Protein AF-A0A5E4NKP7-F1 (afdb_monomer_lite)

InterPro domains:
  IPR039333 Partner of Y14 and mago [PTHR22959] (108-272)

Sequence (274 aa):
MVAVSKQQQPKQVLTEKQPKPQKIKMPEVQKQKEQTKPVEKNSGDEPGVDPVKRCRNLKKKLKNIEELEIKVAEGHSIDNDQRKKISSKNAVIKDITNLEAIIKVLYPEPPKPSKKDGKKDAKKDGKKEANKKETKKENKPIKVNEKKPSTVLTNGTPVKKAEKKPVASPVQENGTTANKKTDKGTKTEVKIKAQPKTQTQTKTQAQTKPKAPPVVEISIEAAKRIRNLKKKLKTIDELELKVAEGGKIDKDQRVKISKKSKVLAEIIALESGK

pLDDT: mean 70.05, std 23.59, range [35.19, 98.5]

Structure (mmCIF, N/CA/C/O backbone):
data_AF-A0A5E4NKP7-F1
#
_entry.id   AF-A0A5E4NKP7-F1
#
loop_
_atom_site.group_PDB
_atom_site.id
_atom_site.type_symbol
_atom_site.label_atom_id
_atom_site.label_alt_id
_atom_site.label_comp_id
_atom_site.label_asym_id
_atom_site.label_entity_id
_atom_site.label_seq_id
_atom_site.pdbx_PDB_ins_code
_atom_site.Cartn_x
_atom_site.Cartn_y
_atom_site.Cartn_z
_atom_site.occupancy
_atom_site.B_iso_or_equiv
_atom_site.auth_seq_id
_atom_site.auth_comp_id
_atom_site.auth_asym_id
_atom_site.auth_atom_id
_atom_site.pdbx_PDB_model_num
ATOM 1 N N . MET A 1 1 ? -1.913 -45.396 -66.549 1.00 45.88 1 MET A N 1
ATOM 2 C CA . MET A 1 1 ? -0.539 -45.593 -66.038 1.00 45.88 1 MET A CA 1
ATOM 3 C C . MET A 1 1 ? -0.075 -44.266 -65.457 1.00 45.88 1 MET A C 1
ATOM 5 O O . MET A 1 1 ? 0.163 -43.345 -66.222 1.00 45.88 1 MET A O 1
ATOM 9 N N . VAL A 1 2 ? -0.082 -44.119 -64.129 1.00 48.62 2 VAL A N 1
ATOM 10 C CA . VAL A 1 2 ? 0.208 -42.848 -63.439 1.00 48.62 2 VAL A CA 1
ATOM 11 C C . VAL A 1 2 ? 1.317 -43.095 -62.419 1.00 48.62 2 VAL A C 1
ATOM 13 O O . VAL A 1 2 ? 1.270 -44.068 -61.670 1.00 48.62 2 VAL A O 1
AT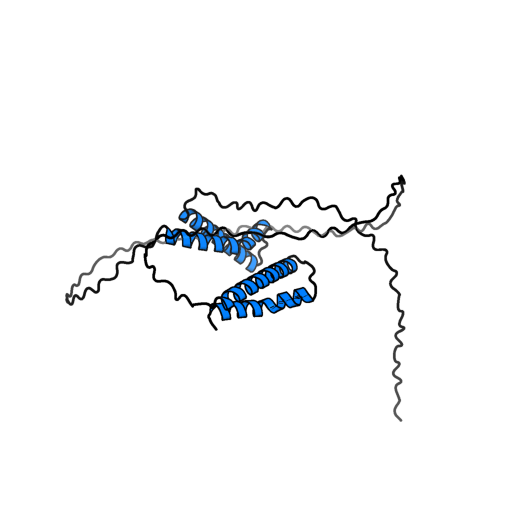OM 16 N N . ALA A 1 3 ? 2.345 -42.251 -62.482 1.00 55.34 3 ALA A N 1
ATOM 17 C CA . ALA A 1 3 ? 3.627 -42.397 -61.811 1.00 55.34 3 ALA A CA 1
ATOM 18 C C . ALA A 1 3 ? 3.527 -42.265 -60.281 1.00 55.34 3 ALA A C 1
ATOM 20 O O . ALA A 1 3 ? 2.955 -41.312 -59.754 1.00 55.34 3 ALA A O 1
ATOM 21 N N . VAL A 1 4 ? 4.141 -43.219 -59.576 1.00 53.19 4 VAL A N 1
ATOM 22 C CA . VAL A 1 4 ? 4.287 -43.243 -58.116 1.00 53.19 4 VAL A CA 1
ATOM 23 C C . VAL A 1 4 ? 5.507 -42.404 -57.735 1.00 53.19 4 VAL A C 1
ATOM 25 O O . VAL A 1 4 ? 6.644 -42.788 -58.009 1.00 53.19 4 VAL A O 1
ATOM 28 N N . SER A 1 5 ? 5.275 -41.250 -57.109 1.00 61.41 5 SER A N 1
ATOM 29 C CA . SER A 1 5 ? 6.338 -40.359 -56.640 1.00 61.41 5 SER A CA 1
ATOM 30 C C . SER A 1 5 ? 6.831 -40.799 -55.255 1.00 61.41 5 SER A C 1
ATOM 32 O O . SER A 1 5 ? 6.089 -40.784 -54.274 1.00 61.41 5 SER A O 1
ATOM 34 N N . LYS A 1 6 ? 8.093 -41.240 -55.190 1.00 62.03 6 LYS A N 1
ATOM 35 C CA . LYS A 1 6 ? 8.816 -41.632 -53.969 1.00 62.03 6 LYS A CA 1
ATOM 36 C C . LYS A 1 6 ? 9.129 -40.393 -53.126 1.00 62.03 6 LYS A C 1
ATOM 38 O O . LYS A 1 6 ? 10.020 -39.620 -53.465 1.00 62.03 6 LYS A O 1
ATOM 43 N N . GLN A 1 7 ? 8.450 -40.247 -51.993 1.00 67.19 7 GLN A N 1
ATOM 44 C CA . GLN A 1 7 ? 8.773 -39.238 -50.989 1.00 67.19 7 GLN A CA 1
ATOM 45 C C . GLN A 1 7 ? 9.888 -39.767 -50.069 1.00 67.19 7 GLN A C 1
ATOM 47 O O . GLN A 1 7 ? 9.687 -40.685 -49.276 1.00 67.19 7 GLN A O 1
ATOM 52 N N . GLN A 1 8 ? 11.093 -39.213 -50.217 1.00 61.09 8 GLN A N 1
ATOM 53 C CA . GLN A 1 8 ? 12.229 -39.451 -49.325 1.00 61.09 8 GLN A CA 1
ATOM 54 C C . GLN A 1 8 ? 11.989 -38.766 -47.974 1.00 61.09 8 GLN A C 1
ATOM 56 O O . GLN A 1 8 ? 11.743 -37.562 -47.919 1.00 61.09 8 GLN A O 1
ATOM 61 N N . GLN A 1 9 ? 12.104 -39.519 -46.879 1.00 63.31 9 GLN A N 1
ATOM 62 C CA . GLN A 1 9 ? 12.218 -38.948 -45.538 1.00 63.31 9 GLN A CA 1
ATOM 63 C C . GLN A 1 9 ? 13.685 -38.608 -45.230 1.00 63.31 9 GLN A C 1
ATOM 65 O O . GLN A 1 9 ? 14.556 -39.462 -45.433 1.00 63.31 9 GLN A O 1
ATOM 70 N N . PRO A 1 10 ? 13.994 -37.409 -44.705 1.00 58.44 10 PRO A N 1
ATOM 71 C CA . PRO A 1 10 ? 15.329 -37.109 -44.213 1.00 58.44 10 PRO A CA 1
ATOM 72 C C . PRO A 1 10 ? 15.562 -37.778 -42.850 1.00 58.44 10 PRO A C 1
ATOM 74 O O . PRO A 1 10 ? 14.913 -37.461 -41.853 1.00 58.44 10 PRO A O 1
ATOM 77 N N . LYS A 1 11 ? 16.541 -38.687 -42.814 1.00 56.06 11 LYS A N 1
ATOM 78 C CA . LYS A 1 11 ? 17.170 -39.206 -41.593 1.00 56.06 11 LYS A CA 1
ATOM 79 C C . LYS A 1 11 ? 17.813 -38.042 -40.830 1.00 56.06 11 LYS A C 1
ATOM 81 O O . LYS A 1 11 ? 18.866 -37.557 -41.237 1.00 56.06 11 LYS A O 1
ATOM 86 N N . GLN A 1 12 ? 17.213 -37.603 -39.724 1.00 61.66 12 GLN A N 1
ATOM 87 C CA . GLN A 1 12 ? 17.924 -36.768 -38.757 1.00 61.66 12 GLN A CA 1
ATOM 88 C C . GLN A 1 12 ? 18.798 -37.660 -37.877 1.00 61.66 12 GLN A C 1
ATOM 90 O O . GLN A 1 12 ? 18.317 -38.470 -37.088 1.00 61.66 12 GLN A O 1
ATOM 95 N N . VAL A 1 13 ? 20.106 -37.526 -38.074 1.00 55.81 13 VAL A N 1
ATOM 96 C CA . VAL A 1 13 ? 21.146 -38.159 -37.271 1.00 55.81 13 VAL A CA 1
ATOM 97 C C . VAL A 1 13 ? 21.198 -37.449 -35.921 1.00 55.81 13 VAL A C 1
ATOM 99 O O . VAL A 1 13 ? 21.581 -36.284 -35.818 1.00 55.81 13 VAL A O 1
ATOM 102 N N . LEU A 1 14 ? 20.793 -38.178 -34.888 1.00 51.88 14 LEU A N 1
ATOM 103 C CA . LEU A 1 14 ? 20.911 -37.819 -33.485 1.00 51.88 14 LEU A CA 1
ATOM 104 C C . LEU A 1 14 ? 22.394 -37.882 -33.076 1.00 51.88 14 LEU A C 1
ATOM 106 O O . LEU A 1 14 ? 22.882 -38.915 -32.631 1.00 51.88 14 LEU A O 1
ATOM 110 N N . THR A 1 15 ? 23.140 -36.788 -33.242 1.00 55.59 15 THR A N 1
ATOM 111 C CA . THR A 1 15 ? 24.423 -36.618 -32.544 1.00 55.59 15 THR A CA 1
ATOM 112 C C . THR A 1 15 ? 24.165 -35.974 -31.189 1.00 55.59 15 THR A C 1
ATOM 114 O O . THR A 1 15 ? 24.179 -34.749 -31.046 1.00 55.59 15 THR A O 1
ATOM 117 N N . GLU A 1 16 ? 23.923 -36.823 -30.195 1.00 54.44 16 GLU A N 1
ATOM 118 C CA . GLU A 1 16 ? 23.942 -36.482 -28.777 1.00 54.44 16 GLU A CA 1
ATOM 119 C C . GLU A 1 16 ? 25.373 -36.088 -28.378 1.00 54.44 16 GLU A C 1
ATOM 121 O O . GLU A 1 16 ? 26.222 -36.908 -28.029 1.00 54.44 16 GLU A O 1
ATOM 126 N N . LYS A 1 17 ? 25.678 -34.793 -28.492 1.00 59.91 17 LYS A N 1
ATOM 127 C CA . LYS A 1 17 ? 26.880 -34.206 -27.900 1.00 59.91 17 LYS A CA 1
ATOM 128 C C . LYS A 1 17 ? 26.685 -34.172 -26.386 1.00 59.91 17 LYS A C 1
ATOM 130 O O . LYS A 1 17 ? 25.985 -33.301 -25.873 1.00 59.91 17 LYS A O 1
ATOM 135 N N . GLN A 1 18 ? 27.344 -35.088 -25.681 1.00 53.88 18 GLN A N 1
ATOM 136 C CA . GLN A 1 18 ? 27.511 -35.008 -24.232 1.00 53.88 18 GLN A CA 1
ATOM 137 C C . GLN A 1 18 ? 28.046 -33.619 -23.830 1.00 53.88 18 GLN A C 1
ATOM 139 O O . GLN A 1 18 ? 29.099 -33.196 -24.330 1.00 53.88 18 GLN A O 1
ATOM 144 N N . PRO A 1 19 ? 27.381 -32.893 -22.915 1.00 58.03 19 PRO A N 1
ATOM 145 C CA . PRO A 1 19 ? 27.962 -31.701 -22.329 1.00 58.03 19 PRO A CA 1
ATOM 146 C C . PRO A 1 19 ? 29.106 -32.121 -21.403 1.00 58.03 19 PRO A C 1
ATOM 148 O O . PRO A 1 19 ? 28.900 -32.747 -20.365 1.00 58.03 19 PRO A O 1
ATOM 151 N N . LYS A 1 20 ? 30.335 -31.754 -21.787 1.00 59.91 20 LYS A N 1
ATOM 152 C CA . LYS A 1 20 ? 31.501 -31.780 -20.897 1.00 59.91 20 LYS A CA 1
ATOM 153 C C . LYS A 1 20 ? 31.121 -31.108 -19.569 1.00 59.91 20 LYS A C 1
ATOM 155 O O . LYS A 1 20 ? 30.631 -29.975 -19.616 1.00 59.91 20 LYS A O 1
ATOM 160 N N . PRO A 1 21 ? 31.377 -31.731 -18.406 1.00 53.53 21 PRO A N 1
ATOM 161 C CA . PRO A 1 21 ? 31.197 -31.068 -17.125 1.00 53.53 21 PRO A CA 1
ATOM 162 C C . PRO A 1 21 ? 32.180 -29.899 -17.056 1.00 53.53 21 PRO A C 1
ATOM 164 O O . PRO A 1 21 ? 33.381 -30.071 -16.842 1.00 53.53 21 PRO A O 1
ATOM 167 N N . GLN A 1 22 ? 31.680 -28.687 -17.293 1.00 50.47 22 GLN A N 1
ATOM 168 C CA . GLN A 1 22 ? 32.427 -27.486 -16.974 1.00 50.47 22 GLN A CA 1
ATOM 169 C C . GLN A 1 22 ? 32.595 -27.470 -15.460 1.00 50.47 22 GLN A C 1
ATOM 171 O O . GLN A 1 22 ? 31.628 -27.459 -14.703 1.00 50.47 22 GLN A O 1
ATOM 176 N N . LYS A 1 23 ? 33.854 -27.523 -15.038 1.00 57.47 23 LYS A N 1
ATOM 177 C CA . LYS A 1 23 ? 34.302 -27.355 -13.663 1.00 57.47 23 LYS A CA 1
ATOM 178 C C . LYS A 1 23 ? 33.867 -25.955 -13.226 1.00 57.47 23 LYS A C 1
ATOM 180 O O . LYS A 1 23 ? 34.555 -24.975 -13.502 1.00 57.47 23 LYS A O 1
ATOM 185 N N . ILE A 1 24 ? 32.681 -25.855 -12.627 1.00 49.16 24 ILE A N 1
ATOM 186 C CA . ILE A 1 24 ? 32.174 -24.621 -12.033 1.00 49.16 24 ILE A CA 1
ATOM 187 C C . ILE A 1 24 ? 33.129 -24.294 -10.890 1.00 49.16 24 ILE A C 1
ATOM 189 O O . ILE A 1 24 ? 33.097 -24.901 -9.822 1.00 49.16 24 ILE A O 1
ATOM 193 N N . LYS A 1 25 ? 34.042 -23.365 -11.167 1.00 58.47 25 LYS A N 1
ATOM 194 C CA . LYS A 1 25 ? 34.864 -22.687 -10.177 1.00 58.47 25 LYS A CA 1
ATOM 195 C C . LYS A 1 25 ? 33.884 -21.979 -9.245 1.00 58.47 25 LYS A C 1
ATOM 197 O O . LYS A 1 25 ? 33.272 -20.991 -9.643 1.00 58.47 25 LYS A O 1
ATOM 202 N N . MET A 1 26 ? 33.664 -22.555 -8.062 1.00 46.91 26 MET A N 1
ATOM 203 C CA . MET A 1 26 ? 32.886 -21.928 -6.996 1.00 46.91 26 MET A CA 1
ATOM 204 C C . MET A 1 26 ? 33.431 -20.510 -6.790 1.00 46.91 26 MET A C 1
ATOM 206 O O . MET A 1 26 ? 34.620 -20.381 -6.488 1.00 46.91 26 MET A O 1
ATOM 210 N N . PRO A 1 27 ? 32.622 -19.450 -6.970 1.00 55.78 27 PRO A N 1
ATOM 211 C CA . PRO A 1 27 ? 33.012 -18.144 -6.486 1.00 55.78 27 PRO A CA 1
ATOM 212 C C . PRO A 1 27 ? 33.113 -18.244 -4.968 1.00 55.78 27 PRO A C 1
ATOM 214 O O . PRO A 1 27 ? 32.172 -18.634 -4.275 1.00 55.78 27 PRO A O 1
ATOM 217 N N . GLU A 1 28 ? 34.315 -17.954 -4.496 1.00 64.44 28 GLU A N 1
ATOM 218 C CA . GLU A 1 28 ? 34.665 -17.775 -3.104 1.00 64.44 28 GLU A CA 1
ATOM 219 C C . GLU A 1 28 ? 33.606 -16.910 -2.421 1.00 64.44 28 GLU A C 1
ATOM 221 O O . GLU A 1 28 ? 33.334 -15.778 -2.828 1.00 64.44 28 GLU A O 1
ATOM 226 N N . VAL A 1 29 ? 32.957 -17.501 -1.417 1.00 44.25 29 VAL A N 1
ATOM 227 C CA . VAL A 1 29 ? 31.972 -16.842 -0.569 1.00 44.25 29 VAL A CA 1
ATOM 228 C C . VAL A 1 29 ? 32.702 -15.716 0.150 1.00 44.25 29 VAL A C 1
ATOM 230 O O . VAL A 1 29 ? 33.378 -15.934 1.155 1.00 44.25 29 VAL A O 1
ATOM 233 N N . GLN A 1 30 ? 32.578 -14.504 -0.393 1.00 48.72 30 GLN A N 1
ATOM 234 C CA . GLN A 1 30 ? 32.951 -13.290 0.307 1.00 48.72 30 GLN A CA 1
ATOM 235 C C . GLN A 1 30 ? 32.149 -13.240 1.602 1.00 48.72 30 GLN A C 1
ATOM 237 O O . GLN A 1 30 ? 30.932 -13.057 1.629 1.00 48.72 30 GLN A O 1
ATOM 242 N N . LYS A 1 31 ? 32.904 -13.470 2.671 1.00 49.97 31 LYS A N 1
ATOM 243 C CA . LYS A 1 31 ? 32.612 -13.203 4.067 1.00 49.97 31 LYS A CA 1
ATOM 244 C C . LYS A 1 31 ? 31.675 -12.000 4.184 1.00 49.97 31 LYS A C 1
ATOM 246 O O . LYS A 1 31 ? 32.015 -10.890 3.778 1.00 49.97 31 LYS A O 1
ATOM 251 N N . GLN A 1 32 ? 30.490 -12.268 4.725 1.00 44.28 32 GLN A N 1
ATOM 252 C CA . GLN A 1 32 ? 29.490 -11.281 5.097 1.00 44.28 32 GLN A CA 1
ATOM 253 C C . GLN A 1 32 ? 30.152 -10.205 5.960 1.00 44.28 32 GLN A C 1
ATOM 255 O O . GLN A 1 32 ? 30.448 -10.424 7.133 1.00 44.28 32 GLN A O 1
ATOM 260 N N . LYS A 1 33 ? 30.398 -9.041 5.357 1.00 47.06 33 LYS A N 1
ATOM 261 C CA . LYS A 1 33 ? 30.577 -7.801 6.098 1.00 47.06 33 LYS A CA 1
ATOM 262 C C . LYS A 1 33 ? 29.209 -7.477 6.684 1.00 47.06 33 LYS A C 1
ATOM 264 O O . LYS A 1 33 ? 28.232 -7.393 5.940 1.00 47.06 33 LYS A O 1
ATOM 269 N N . GLU A 1 34 ? 29.160 -7.408 8.009 1.00 45.25 34 GLU A N 1
ATOM 270 C CA . GLU A 1 34 ? 27.998 -7.043 8.808 1.00 45.25 34 GLU A CA 1
ATOM 271 C C . GLU A 1 34 ? 27.145 -5.991 8.101 1.00 45.25 34 GLU A C 1
ATOM 273 O O . GLU A 1 34 ? 27.594 -4.879 7.817 1.00 45.25 34 GLU A O 1
ATOM 278 N N . GLN A 1 35 ? 25.896 -6.371 7.833 1.00 42.97 35 GLN A N 1
ATOM 279 C CA . GLN A 1 35 ? 24.813 -5.430 7.619 1.00 42.97 35 GLN A CA 1
ATOM 280 C C . GLN A 1 35 ? 24.692 -4.583 8.884 1.00 42.97 35 GLN A C 1
ATOM 282 O O . GLN A 1 35 ? 23.966 -4.911 9.824 1.00 42.97 35 GLN A O 1
ATOM 287 N N . THR A 1 36 ? 25.382 -3.451 8.889 1.00 42.19 36 THR A N 1
ATOM 288 C CA . THR A 1 36 ? 24.854 -2.275 9.552 1.00 42.19 36 THR A CA 1
ATOM 289 C C . THR A 1 36 ? 23.484 -2.029 8.932 1.00 42.19 36 THR A C 1
ATOM 291 O O . THR A 1 36 ? 23.343 -1.774 7.735 1.00 42.19 36 THR A O 1
ATOM 294 N N . LYS A 1 37 ? 22.446 -2.213 9.751 1.00 47.38 37 LYS A N 1
ATOM 295 C CA . LYS A 1 37 ? 21.083 -1.779 9.453 1.00 47.38 37 LYS A CA 1
ATOM 296 C C . LYS A 1 37 ? 21.171 -0.399 8.788 1.00 47.38 37 LYS A C 1
ATOM 298 O O . LYS A 1 37 ? 21.794 0.484 9.389 1.00 47.38 37 LYS A O 1
ATOM 303 N N . PRO A 1 38 ? 20.557 -0.155 7.617 1.00 46.91 38 PRO A N 1
ATOM 304 C CA . PRO A 1 38 ? 20.195 1.206 7.300 1.00 46.91 38 PRO A CA 1
ATOM 305 C C . PRO A 1 38 ? 19.192 1.570 8.387 1.00 46.91 38 PRO A C 1
ATOM 307 O O . PRO A 1 38 ? 18.057 1.102 8.399 1.00 46.91 38 PRO A O 1
ATOM 310 N N . VAL A 1 39 ? 19.663 2.316 9.383 1.00 43.53 39 VAL A N 1
ATOM 311 C CA . VAL A 1 39 ? 18.799 3.153 10.195 1.00 43.53 39 VAL A CA 1
ATOM 312 C C . VAL A 1 39 ? 17.963 3.891 9.165 1.00 43.53 39 VAL A C 1
ATOM 314 O O . VAL A 1 39 ? 18.502 4.712 8.419 1.00 43.53 39 VAL A O 1
ATOM 317 N N . GLU A 1 40 ? 16.687 3.512 9.050 1.00 46.69 40 GLU A N 1
ATOM 318 C CA . GLU A 1 40 ? 15.657 4.355 8.471 1.00 46.69 40 GLU A CA 1
ATOM 319 C C . GLU A 1 40 ? 15.793 5.679 9.211 1.00 46.69 40 GLU A C 1
ATOM 321 O O . GLU A 1 40 ? 15.255 5.888 10.297 1.00 46.69 40 GLU A O 1
ATOM 326 N N . LYS A 1 41 ? 16.605 6.574 8.644 1.00 45.88 41 LYS A N 1
ATOM 327 C CA . LYS A 1 41 ? 16.486 7.998 8.857 1.00 45.88 41 LYS A CA 1
ATOM 328 C C . LYS A 1 41 ? 15.109 8.319 8.300 1.00 45.88 41 LYS A C 1
ATOM 330 O O . LYS A 1 41 ? 14.973 8.709 7.144 1.00 45.88 41 LYS A O 1
ATOM 335 N N . ASN A 1 42 ? 14.095 8.105 9.133 1.00 47.97 42 ASN A N 1
ATOM 336 C CA . ASN A 1 42 ? 12.834 8.812 9.092 1.00 47.97 42 ASN A CA 1
ATOM 337 C C . ASN A 1 42 ? 13.202 10.293 9.172 1.00 47.97 42 ASN A C 1
ATOM 339 O O . ASN A 1 42 ? 13.257 10.888 10.242 1.00 47.97 42 ASN A O 1
ATOM 343 N N . SER A 1 43 ? 13.540 10.886 8.030 1.00 46.19 43 SER A N 1
ATOM 344 C CA . SER A 1 43 ? 13.905 12.292 7.867 1.00 46.19 43 SER A CA 1
ATOM 345 C C . SER A 1 43 ? 12.671 13.191 7.977 1.00 46.19 43 SER A C 1
ATOM 347 O O . SER A 1 43 ? 12.489 14.112 7.184 1.00 46.19 43 SER A O 1
ATOM 349 N N . GLY A 1 44 ? 11.751 12.852 8.874 1.00 48.59 44 GLY A N 1
ATOM 350 C CA . GLY A 1 44 ? 10.403 13.396 8.885 1.00 48.59 44 GLY A CA 1
ATOM 351 C C . GLY A 1 44 ? 9.861 13.690 10.268 1.00 48.59 44 GLY A C 1
ATOM 352 O O . GLY A 1 44 ? 8.938 14.492 10.361 1.00 48.59 44 GLY A O 1
ATOM 353 N N . ASP A 1 45 ? 10.428 13.123 11.328 1.00 52.59 45 ASP A N 1
ATOM 354 C CA . ASP A 1 45 ? 10.094 13.545 12.682 1.00 52.59 45 ASP A CA 1
ATOM 355 C C . ASP A 1 45 ? 11.018 14.694 13.060 1.00 52.59 45 ASP A C 1
ATOM 357 O O . ASP A 1 45 ? 11.977 14.538 13.800 1.00 52.59 45 ASP A O 1
ATOM 361 N N . GLU A 1 46 ? 10.739 15.858 12.477 1.00 55.53 46 GLU A N 1
ATOM 362 C CA . GLU A 1 46 ? 11.024 17.136 13.121 1.00 55.53 46 GLU A CA 1
ATOM 363 C C . GLU A 1 46 ? 9.882 17.354 14.127 1.00 55.53 46 GLU A C 1
ATOM 365 O O . GLU A 1 46 ? 8.803 17.809 13.724 1.00 55.53 46 GLU A O 1
ATOM 370 N N . PRO A 1 47 ? 10.042 16.988 15.415 1.00 57.81 47 PRO A N 1
ATOM 371 C CA . PRO A 1 47 ? 8.965 17.028 16.408 1.00 57.81 47 PRO A CA 1
ATOM 372 C C . PRO A 1 47 ? 8.490 18.449 16.769 1.00 57.81 47 PRO A C 1
ATOM 374 O O . PRO A 1 47 ? 7.689 18.605 17.683 1.00 57.81 47 PRO A O 1
ATOM 377 N N . GLY A 1 48 ? 8.945 19.491 16.065 1.00 71.88 48 GLY A N 1
ATOM 378 C CA . GLY A 1 48 ? 8.584 20.889 16.323 1.00 71.88 48 GLY A CA 1
ATOM 379 C C . GLY A 1 48 ? 7.651 21.543 15.297 1.00 71.88 48 GLY A C 1
ATOM 380 O O . GLY A 1 48 ? 7.256 22.691 15.494 1.00 71.88 48 GLY A O 1
ATOM 381 N N . VAL A 1 49 ? 7.301 20.877 14.189 1.00 80.81 49 VAL A N 1
ATOM 382 C CA . VAL A 1 49 ? 6.476 21.499 13.135 1.00 80.81 49 VAL A CA 1
ATOM 383 C C . VAL A 1 49 ? 4.99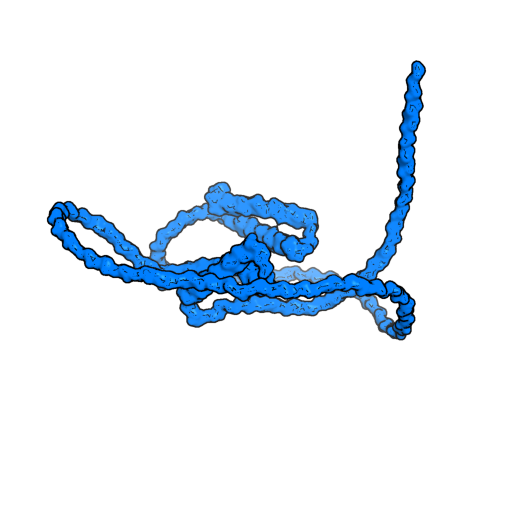2 21.211 13.359 1.00 80.81 49 VAL A C 1
ATOM 385 O O . VAL A 1 49 ? 4.577 20.055 13.378 1.00 80.81 49 VAL A O 1
ATOM 388 N N . ASP A 1 50 ? 4.191 22.279 13.446 1.00 92.62 50 ASP A N 1
ATOM 389 C CA . ASP A 1 50 ? 2.722 22.243 13.503 1.00 92.62 50 ASP A CA 1
ATOM 390 C C . ASP A 1 50 ? 2.136 21.220 12.498 1.00 92.62 50 ASP A C 1
ATOM 392 O O . ASP A 1 50 ? 2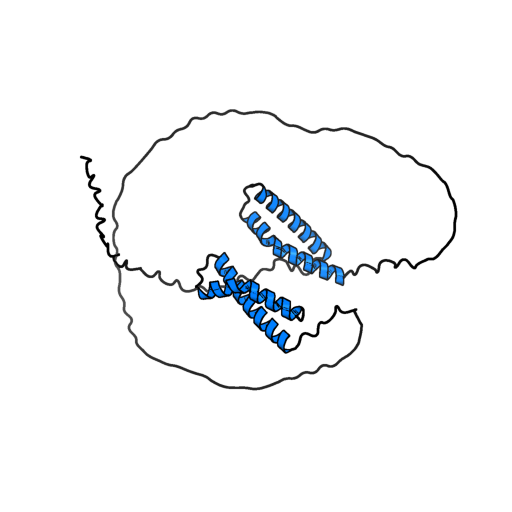.433 21.306 11.291 1.00 92.62 50 ASP A O 1
ATOM 396 N N . PRO A 1 51 ? 1.299 20.264 12.957 1.00 93.50 51 PRO A N 1
ATOM 397 C CA . PRO A 1 51 ? 0.748 19.205 12.115 1.00 93.50 51 PRO A CA 1
ATOM 398 C C . PRO A 1 51 ? -0.002 19.745 10.891 1.00 93.50 51 PRO A C 1
ATOM 400 O O . PRO A 1 51 ? 0.079 19.145 9.816 1.00 93.50 51 PRO A O 1
ATOM 403 N N . VAL A 1 52 ? -0.656 20.910 10.993 1.00 95.31 52 VAL A N 1
ATOM 404 C CA . VAL A 1 52 ? -1.367 21.549 9.874 1.00 95.31 52 VAL A CA 1
ATOM 405 C C . VAL A 1 52 ? -0.387 22.004 8.793 1.00 95.31 52 VAL A C 1
ATOM 407 O O . VAL A 1 52 ? -0.597 21.752 7.600 1.00 95.31 52 VAL A O 1
ATOM 410 N N . LYS A 1 53 ? 0.729 22.626 9.190 1.00 95.81 53 LYS A N 1
ATOM 411 C CA . LYS A 1 53 ? 1.791 23.042 8.261 1.00 95.81 53 LYS A CA 1
ATOM 412 C C . LYS A 1 53 ? 2.464 21.833 7.614 1.00 95.81 53 LYS A C 1
ATOM 414 O O . LYS A 1 53 ? 2.659 21.836 6.395 1.00 95.81 53 LYS A O 1
ATOM 419 N N . ARG A 1 54 ? 2.764 20.782 8.389 1.00 94.75 54 ARG A N 1
ATOM 420 C CA . ARG A 1 54 ? 3.337 19.528 7.868 1.00 94.75 54 ARG A CA 1
ATOM 421 C C . ARG A 1 54 ? 2.395 18.881 6.846 1.00 94.75 54 ARG A C 1
ATOM 423 O O . ARG A 1 54 ? 2.839 18.568 5.742 1.00 94.75 54 ARG A O 1
ATOM 430 N N . CYS A 1 55 ? 1.097 18.790 7.148 1.00 95.62 55 CYS A N 1
ATOM 431 C CA . CYS A 1 55 ? 0.076 18.277 6.230 1.00 95.62 55 CYS A CA 1
ATOM 432 C C . CYS A 1 55 ? 0.019 19.096 4.927 1.00 95.62 55 CYS A C 1
ATOM 434 O O . CYS A 1 55 ? 0.072 18.533 3.833 1.00 95.62 55 CYS A O 1
ATOM 436 N N . ARG A 1 56 ? 0.016 20.435 5.013 1.00 97.12 56 ARG A N 1
ATOM 437 C CA . ARG A 1 56 ? 0.029 21.319 3.832 1.00 97.12 56 ARG A CA 1
ATOM 438 C C . ARG A 1 56 ? 1.281 21.125 2.972 1.00 97.12 56 ARG A C 1
ATOM 440 O O . ARG A 1 56 ? 1.183 21.127 1.746 1.00 97.12 56 ARG A O 1
ATOM 447 N N . ASN A 1 57 ? 2.446 20.947 3.591 1.00 97.00 57 ASN A N 1
ATOM 448 C CA . ASN A 1 57 ? 3.700 20.699 2.880 1.00 97.00 57 ASN A CA 1
ATOM 449 C C . ASN A 1 57 ? 3.699 19.338 2.174 1.00 97.00 57 ASN A C 1
ATOM 451 O O . ASN A 1 57 ? 4.117 19.255 1.019 1.00 97.00 57 ASN A O 1
ATOM 455 N N . LEU A 1 58 ? 3.192 18.287 2.822 1.00 97.06 58 LEU A N 1
ATOM 456 C CA . LEU A 1 58 ? 3.051 16.972 2.196 1.00 97.06 58 LEU A CA 1
ATOM 457 C C . LEU A 1 58 ? 2.047 16.991 1.039 1.00 97.06 58 LEU A C 1
ATOM 459 O O . LEU A 1 58 ? 2.347 16.430 -0.008 1.00 97.06 58 LEU A O 1
ATOM 463 N N . LYS A 1 59 ? 0.922 17.708 1.160 1.00 97.62 59 LYS A N 1
ATOM 464 C CA . LYS A 1 59 ? -0.029 17.900 0.048 1.00 97.62 59 LYS A CA 1
ATOM 465 C C . LYS A 1 59 ? 0.621 18.570 -1.167 1.00 97.62 59 LYS A C 1
ATOM 467 O O . LYS A 1 59 ? 0.375 18.158 -2.295 1.00 97.62 59 LYS A O 1
ATOM 472 N N . LYS A 1 60 ? 1.504 19.557 -0.956 1.00 98.12 60 LYS A N 1
ATOM 473 C CA . LYS A 1 60 ? 2.304 20.150 -2.047 1.00 98.12 60 LYS A CA 1
ATOM 474 C C . LYS A 1 60 ? 3.250 19.125 -2.681 1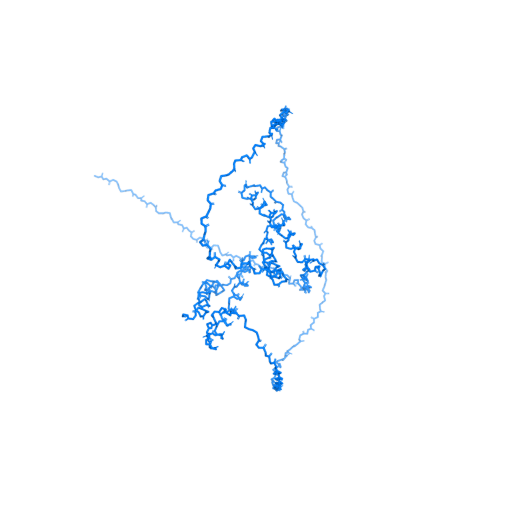.00 98.12 60 LYS A C 1
ATOM 476 O O . LYS A 1 60 ? 3.324 19.052 -3.901 1.00 98.12 60 LYS A O 1
ATOM 481 N N . LYS A 1 61 ? 3.949 18.319 -1.869 1.00 97.44 61 LYS A N 1
ATOM 482 C CA . LYS A 1 61 ? 4.811 17.237 -2.378 1.00 97.44 61 LYS A CA 1
ATOM 483 C C . LYS A 1 61 ? 4.014 16.213 -3.191 1.00 97.44 61 LYS A C 1
ATOM 485 O O . LYS A 1 61 ? 4.492 15.802 -4.240 1.00 97.44 61 LYS A O 1
ATOM 490 N N . LEU A 1 62 ? 2.816 15.841 -2.734 1.00 98.12 62 LEU A N 1
ATOM 491 C CA . LEU A 1 62 ? 1.933 14.910 -3.436 1.00 98.12 62 LEU A CA 1
ATOM 492 C C . LEU A 1 62 ? 1.552 15.442 -4.822 1.00 98.12 62 LEU A C 1
ATOM 494 O O . LEU A 1 62 ? 1.721 14.726 -5.801 1.00 98.12 62 LEU A O 1
ATOM 498 N N . LYS A 1 63 ? 1.162 16.719 -4.918 1.00 98.50 63 LYS A N 1
ATOM 499 C CA . LYS A 1 63 ? 0.857 17.357 -6.205 1.00 98.50 63 LYS A CA 1
ATOM 500 C C . LYS A 1 63 ? 2.055 17.344 -7.164 1.00 98.50 63 LYS A C 1
ATOM 502 O O . LYS A 1 63 ? 1.908 16.985 -8.325 1.00 98.50 63 LYS A O 1
ATOM 507 N N . ASN A 1 64 ? 3.255 17.661 -6.672 1.00 98.44 64 ASN A N 1
ATOM 508 C CA . ASN A 1 64 ? 4.470 17.595 -7.493 1.00 98.44 64 ASN A CA 1
ATOM 509 C C . ASN A 1 64 ? 4.753 16.167 -7.998 1.00 98.44 64 ASN A C 1
ATOM 511 O O . ASN A 1 64 ? 5.267 15.996 -9.099 1.00 98.44 64 ASN A O 1
ATOM 515 N N . ILE A 1 65 ? 4.456 15.142 -7.192 1.00 98.12 65 ILE A N 1
ATOM 516 C CA . ILE A 1 65 ? 4.607 13.740 -7.598 1.00 98.12 65 ILE A CA 1
ATOM 517 C C . ILE A 1 65 ? 3.581 13.371 -8.677 1.00 98.12 65 ILE A C 1
ATOM 519 O O . ILE A 1 65 ? 3.955 12.735 -9.657 1.00 98.12 65 ILE A O 1
ATOM 523 N N . GLU A 1 66 ? 2.325 13.798 -8.541 1.00 98.25 66 GLU A N 1
ATOM 524 C CA . GLU A 1 66 ? 1.281 13.581 -9.555 1.00 98.25 66 GLU A CA 1
ATOM 525 C C . GLU A 1 66 ? 1.645 14.239 -10.896 1.00 98.25 66 GLU A C 1
ATOM 527 O O . GLU A 1 66 ? 1.497 13.625 -11.948 1.00 98.25 66 GLU A O 1
ATOM 532 N N . GLU A 1 67 ? 2.221 15.444 -10.875 1.00 98.38 67 GLU A N 1
ATOM 533 C CA . GLU A 1 67 ? 2.746 16.097 -12.083 1.00 98.38 67 GLU A CA 1
ATOM 534 C C . GLU A 1 67 ? 3.895 15.298 -12.731 1.00 98.38 67 GLU A C 1
ATOM 536 O O . GLU A 1 67 ? 3.992 15.232 -13.958 1.00 98.38 67 GLU A O 1
ATOM 541 N N . LEU A 1 68 ? 4.761 14.657 -11.934 1.00 98.44 68 LEU A N 1
ATOM 542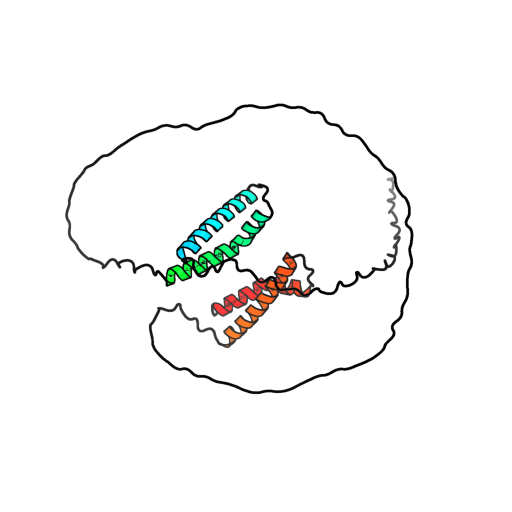 C CA . LEU A 1 68 ? 5.804 13.767 -12.457 1.00 98.44 68 LEU A CA 1
ATOM 543 C C . LEU A 1 68 ? 5.218 12.479 -13.054 1.00 98.44 68 LEU A C 1
ATOM 545 O O . LEU A 1 68 ? 5.715 12.017 -14.077 1.00 98.44 68 LEU A O 1
ATOM 549 N N . GLU A 1 69 ? 4.168 11.908 -12.461 1.00 97.69 69 GLU A N 1
ATOM 550 C CA . GLU A 1 69 ? 3.470 10.744 -13.023 1.00 97.69 69 GLU A CA 1
ATOM 551 C C . GLU A 1 69 ? 2.812 11.065 -14.366 1.00 97.69 69 GLU A C 1
ATOM 553 O O . GLU A 1 69 ? 2.907 10.258 -15.290 1.00 97.69 69 GLU A O 1
ATOM 558 N N . ILE A 1 70 ? 2.213 12.252 -14.504 1.00 98.19 70 ILE A N 1
ATOM 559 C CA . ILE A 1 70 ? 1.659 12.725 -15.779 1.00 98.19 70 ILE A CA 1
ATOM 560 C C . ILE A 1 70 ? 2.766 12.810 -16.833 1.00 98.19 70 ILE A C 1
ATOM 562 O O . ILE A 1 70 ? 2.618 12.247 -17.913 1.00 98.19 70 ILE A O 1
ATOM 566 N N . LYS A 1 71 ? 3.921 13.407 -16.506 1.00 98.19 71 LYS A N 1
ATOM 567 C CA . LYS A 1 71 ? 5.070 13.466 -17.428 1.00 98.19 71 LYS A CA 1
ATOM 568 C C . LYS A 1 71 ? 5.537 12.079 -17.871 1.00 98.19 71 LYS A C 1
ATOM 570 O O . LYS A 1 71 ? 5.828 11.886 -19.049 1.00 98.19 71 LYS A O 1
ATOM 575 N N . VAL A 1 72 ? 5.590 11.112 -16.952 1.00 97.94 72 VAL A N 1
ATOM 576 C CA . VAL A 1 72 ? 5.921 9.715 -17.282 1.00 97.94 72 VAL A CA 1
ATOM 577 C C . VAL A 1 72 ? 4.880 9.106 -18.216 1.00 97.94 72 VAL A C 1
ATOM 579 O O . VAL A 1 72 ? 5.256 8.439 -19.177 1.00 97.94 72 VAL A O 1
ATOM 582 N N . ALA A 1 73 ? 3.592 9.340 -17.957 1.00 97.44 73 ALA A N 1
ATOM 583 C CA . ALA A 1 73 ? 2.502 8.848 -18.795 1.00 97.44 73 ALA A CA 1
ATOM 584 C C . ALA A 1 73 ? 2.523 9.466 -20.205 1.00 97.44 73 ALA A C 1
ATOM 586 O O . ALA A 1 73 ? 2.237 8.777 -21.179 1.00 97.44 73 ALA A O 1
ATOM 587 N N . GLU A 1 74 ? 2.936 10.727 -20.327 1.00 98.19 74 GLU A N 1
ATOM 588 C CA . GLU A 1 74 ? 3.171 11.421 -21.601 1.00 98.19 74 GLU A CA 1
ATOM 589 C C . GLU A 1 74 ? 4.454 10.960 -22.320 1.00 98.19 74 GLU A C 1
ATOM 591 O O . GLU A 1 74 ? 4.750 11.425 -23.419 1.00 98.19 74 GLU A O 1
ATOM 596 N N . GLY A 1 75 ? 5.236 10.056 -21.720 1.00 97.38 75 GLY A N 1
ATOM 597 C CA . GLY A 1 75 ? 6.468 9.526 -22.304 1.00 97.38 75 GLY A CA 1
ATOM 598 C C . GLY A 1 75 ? 7.699 10.417 -22.118 1.00 97.38 75 GLY A C 1
ATOM 599 O O . GLY A 1 75 ? 8.733 10.160 -22.736 1.00 97.38 75 GLY A O 1
ATOM 600 N N . HIS A 1 76 ? 7.638 11.441 -21.262 1.00 98.00 76 HIS A N 1
ATOM 601 C CA . HIS A 1 76 ? 8.812 12.253 -20.952 1.00 98.00 76 HIS A CA 1
ATOM 602 C C . HIS A 1 76 ? 9.852 11.440 -20.172 1.00 98.00 76 HIS A C 1
ATOM 604 O O . HIS A 1 76 ? 9.541 10.707 -19.228 1.00 98.00 76 HIS A O 1
ATOM 610 N N . SER A 1 77 ? 11.124 11.616 -20.536 1.00 97.06 77 SER A N 1
ATOM 611 C CA . SER A 1 77 ? 12.236 11.021 -19.798 1.00 97.06 77 SER A CA 1
ATOM 612 C C . SER A 1 77 ? 12.408 11.715 -18.449 1.00 97.06 77 SER A C 1
ATOM 614 O O . SER A 1 77 ? 12.651 12.919 -18.390 1.00 97.06 77 SER A O 1
ATOM 616 N N . ILE A 1 78 ? 12.326 10.935 -17.373 1.00 97.81 78 ILE A N 1
ATOM 617 C CA . ILE A 1 78 ? 12.563 11.389 -16.001 1.00 97.81 78 ILE A CA 1
ATOM 618 C C . ILE A 1 78 ? 13.829 10.757 -15.420 1.00 97.81 78 ILE A C 1
ATOM 620 O O . ILE A 1 78 ? 14.170 9.606 -15.724 1.00 97.81 78 ILE A O 1
ATOM 624 N N . ASP A 1 79 ? 14.515 11.506 -14.562 1.00 98.25 79 ASP A N 1
ATOM 625 C CA . ASP A 1 79 ? 15.736 11.056 -13.897 1.00 98.25 79 ASP A CA 1
ATOM 626 C C . ASP A 1 79 ? 15.454 10.057 -12.748 1.00 98.25 79 ASP A C 1
ATOM 628 O O . ASP A 1 79 ? 14.310 9.763 -12.384 1.00 98.25 79 ASP A O 1
ATOM 632 N N . ASN A 1 80 ? 16.516 9.480 -12.176 1.00 97.81 80 ASN A N 1
ATOM 633 C CA . ASN A 1 80 ? 16.395 8.500 -11.091 1.00 97.81 80 ASN A CA 1
ATOM 634 C C . ASN A 1 80 ? 15.852 9.124 -9.785 1.00 97.81 80 ASN A C 1
ATOM 636 O O . ASN A 1 80 ? 15.131 8.466 -9.037 1.00 97.81 80 ASN A O 1
ATOM 640 N N . ASP A 1 81 ? 16.143 10.396 -9.508 1.00 97.56 81 ASP A N 1
ATOM 641 C CA . ASP A 1 81 ? 15.624 11.098 -8.327 1.00 97.56 81 ASP A CA 1
ATOM 642 C C . ASP A 1 81 ? 14.105 11.324 -8.432 1.00 97.56 81 ASP A C 1
ATOM 644 O O . ASP A 1 81 ? 13.351 11.074 -7.490 1.00 97.56 81 ASP A O 1
ATOM 648 N N . GLN A 1 82 ? 13.624 11.690 -9.617 1.00 98.25 82 GLN A N 1
ATOM 649 C CA . GLN A 1 82 ? 12.209 11.816 -9.949 1.00 98.25 82 GLN A CA 1
ATOM 650 C C . GLN A 1 82 ? 11.491 10.468 -9.852 1.00 98.25 82 GLN A C 1
ATOM 652 O O . GLN A 1 82 ? 10.417 10.395 -9.254 1.00 98.25 82 GLN A O 1
ATOM 657 N N . ARG A 1 83 ? 12.098 9.376 -10.341 1.00 97.50 83 ARG A N 1
ATOM 658 C CA . ARG A 1 83 ? 11.552 8.016 -10.161 1.00 97.50 83 ARG A CA 1
ATOM 659 C C . ARG A 1 83 ? 11.421 7.649 -8.685 1.00 97.50 83 ARG A C 1
ATOM 661 O O . ARG A 1 83 ? 10.395 7.102 -8.285 1.00 97.50 83 ARG A O 1
ATOM 668 N N . LYS A 1 84 ? 12.413 7.993 -7.858 1.00 97.81 84 LYS A N 1
ATOM 669 C CA . LYS A 1 84 ? 12.347 7.790 -6.401 1.00 97.81 84 LYS A CA 1
ATOM 670 C C . LYS A 1 84 ? 11.234 8.620 -5.756 1.00 97.81 84 LYS A C 1
ATOM 672 O O . LYS A 1 84 ? 10.494 8.090 -4.930 1.00 97.81 84 LYS A O 1
ATOM 677 N N . LYS A 1 85 ? 11.054 9.883 -6.165 1.00 97.94 85 LYS A N 1
ATOM 678 C CA . LYS A 1 85 ? 9.932 10.735 -5.723 1.00 97.94 85 LYS A CA 1
ATOM 679 C C . LYS A 1 85 ? 8.580 10.105 -6.056 1.00 97.94 85 LYS A C 1
ATOM 681 O O . LYS A 1 85 ? 7.750 9.988 -5.157 1.00 97.94 85 LYS A O 1
ATOM 686 N N . ILE A 1 86 ? 8.389 9.619 -7.283 1.00 98.00 86 ILE A N 1
ATOM 687 C CA . ILE A 1 86 ? 7.177 8.881 -7.676 1.00 98.00 86 ILE A CA 1
ATOM 688 C C . ILE A 1 86 ? 6.992 7.631 -6.806 1.00 98.00 86 ILE A C 1
ATOM 690 O O . ILE A 1 86 ? 5.921 7.429 -6.238 1.00 98.00 86 ILE A O 1
ATOM 694 N N . SER A 1 87 ? 8.049 6.840 -6.599 1.00 97.75 87 SER A N 1
ATOM 695 C CA . SER A 1 87 ? 7.989 5.638 -5.755 1.00 97.75 87 SER A CA 1
ATOM 696 C C . SER A 1 87 ? 7.578 5.936 -4.305 1.00 97.75 87 SER A C 1
ATOM 698 O O . SER A 1 87 ? 6.999 5.076 -3.644 1.00 97.75 87 SER A O 1
ATOM 700 N N . SER A 1 88 ? 7.843 7.145 -3.800 1.00 97.56 88 SER A N 1
ATOM 701 C CA . SER A 1 88 ? 7.463 7.566 -2.446 1.00 97.56 88 SER A CA 1
ATOM 702 C C . SER A 1 88 ? 6.000 8.011 -2.290 1.00 97.56 88 SER A C 1
ATOM 704 O O . SER A 1 88 ? 5.566 8.260 -1.163 1.00 97.56 88 SER A O 1
ATOM 706 N N . LYS A 1 89 ? 5.208 8.075 -3.374 1.00 97.75 89 LYS A N 1
ATOM 707 C CA . LYS A 1 89 ? 3.818 8.575 -3.369 1.00 97.75 89 LYS A CA 1
ATOM 708 C C . LYS A 1 89 ? 2.959 7.958 -2.266 1.00 97.75 89 LYS A C 1
ATOM 710 O O . LYS A 1 89 ? 2.334 8.671 -1.485 1.00 97.75 89 LYS A O 1
ATOM 715 N N . ASN A 1 90 ? 2.970 6.630 -2.162 1.00 97.06 90 ASN A N 1
ATOM 716 C CA . ASN A 1 90 ? 2.149 5.904 -1.192 1.00 97.06 90 ASN A CA 1
ATOM 717 C C . ASN A 1 90 ? 2.545 6.193 0.263 1.00 97.06 90 ASN A C 1
ATOM 719 O O . ASN A 1 90 ? 1.684 6.174 1.140 1.00 97.06 90 ASN A O 1
ATOM 723 N N . ALA A 1 91 ? 3.825 6.466 0.530 1.00 95.88 91 ALA A N 1
ATOM 724 C CA . ALA A 1 91 ? 4.278 6.870 1.858 1.00 95.88 91 ALA A CA 1
ATOM 725 C C . ALA A 1 91 ? 3.766 8.278 2.200 1.00 95.88 91 ALA A C 1
ATOM 727 O O . ALA A 1 91 ? 3.173 8.474 3.257 1.00 95.88 91 ALA A O 1
ATOM 728 N N . VAL A 1 92 ? 3.877 9.227 1.261 1.00 97.62 92 VAL A N 1
ATOM 729 C CA . VAL A 1 92 ? 3.361 10.597 1.431 1.00 97.62 92 VAL A CA 1
ATOM 730 C C . VAL A 1 92 ? 1.849 10.606 1.682 1.00 97.62 92 VAL A C 1
ATOM 732 O O . VAL A 1 92 ? 1.385 11.335 2.556 1.00 97.62 92 VAL A O 1
ATOM 735 N N . ILE A 1 93 ? 1.076 9.781 0.966 1.00 97.50 93 ILE A N 1
ATOM 736 C CA . ILE A 1 93 ? -0.378 9.660 1.172 1.00 97.50 93 ILE A CA 1
ATOM 737 C C . ILE A 1 93 ? -0.693 9.173 2.592 1.00 97.50 93 ILE A C 1
ATOM 739 O O . ILE A 1 93 ? -1.527 9.773 3.268 1.00 97.50 93 ILE A O 1
ATOM 743 N N . LYS A 1 94 ? -0.005 8.126 3.070 1.00 96.88 94 LYS A N 1
ATOM 744 C CA . LYS A 1 94 ? -0.199 7.599 4.431 1.00 96.88 94 LYS A CA 1
ATOM 745 C C . LYS A 1 94 ? 0.091 8.654 5.496 1.00 96.88 94 LYS A C 1
ATOM 747 O O . LYS A 1 94 ? -0.701 8.807 6.425 1.00 96.88 94 LYS A O 1
ATOM 752 N N . ASP A 1 95 ? 1.177 9.406 5.337 1.00 95.12 95 ASP A N 1
ATOM 753 C CA . ASP A 1 95 ? 1.543 10.478 6.264 1.00 95.12 95 ASP A CA 1
ATOM 754 C C . ASP A 1 95 ? 0.505 11.606 6.275 1.00 95.12 95 ASP A C 1
ATOM 756 O O . ASP A 1 95 ? 0.168 12.120 7.341 1.00 95.12 95 ASP A O 1
ATOM 760 N N . ILE A 1 96 ? -0.048 11.970 5.110 1.00 96.56 96 ILE A N 1
ATOM 761 C CA . ILE A 1 96 ? -1.144 12.946 5.019 1.00 96.56 96 ILE A CA 1
ATOM 762 C C . ILE A 1 96 ? -2.363 12.440 5.788 1.00 96.56 96 ILE A C 1
ATOM 764 O O . ILE A 1 96 ? -2.871 13.175 6.629 1.00 96.56 96 ILE A O 1
ATOM 768 N N . THR A 1 97 ? -2.808 11.203 5.550 1.00 96.81 97 THR A N 1
ATOM 769 C CA . THR A 1 97 ? -3.976 10.630 6.239 1.00 96.81 97 THR A CA 1
ATOM 770 C C . THR A 1 97 ? -3.771 10.575 7.752 1.00 96.81 97 THR A C 1
ATOM 772 O O . THR A 1 97 ? -4.679 10.912 8.511 1.00 96.81 97 THR A O 1
ATOM 775 N N . ASN A 1 98 ? -2.573 10.199 8.205 1.00 95.81 98 ASN A N 1
ATOM 776 C CA . ASN A 1 98 ? -2.238 10.178 9.625 1.00 95.81 98 ASN A CA 1
ATOM 777 C C . ASN A 1 98 ? -2.278 11.591 10.237 1.00 95.81 98 ASN A C 1
ATOM 779 O O . ASN A 1 98 ? -2.912 11.810 11.268 1.00 95.81 98 ASN A O 1
ATOM 783 N N . LEU A 1 99 ? -1.674 12.582 9.571 1.00 95.44 99 LEU A N 1
ATOM 784 C CA . LEU A 1 99 ? -1.713 13.970 10.036 1.00 95.44 99 LEU A CA 1
ATOM 785 C C . LEU A 1 99 ? -3.124 14.553 10.013 1.00 95.44 99 LEU A C 1
ATOM 787 O O . LEU A 1 99 ? -3.477 15.282 10.929 1.00 95.44 99 LEU A O 1
ATOM 791 N N . GLU A 1 100 ? -3.947 14.238 9.015 1.00 94.94 100 GLU A N 1
ATOM 792 C CA . GLU A 1 100 ? -5.347 14.670 8.975 1.00 94.94 100 GLU A CA 1
ATOM 793 C C . GLU A 1 100 ? -6.157 14.082 10.132 1.00 94.94 100 GLU A C 1
ATOM 795 O O . GLU A 1 100 ? -6.959 14.797 10.732 1.00 94.94 100 GLU A O 1
ATOM 800 N N . ALA A 1 101 ? -5.916 12.819 10.498 1.00 95.31 101 ALA A N 1
ATOM 801 C CA . ALA A 1 101 ? -6.525 12.218 11.679 1.00 95.31 101 ALA A CA 1
ATOM 802 C C . ALA A 1 101 ? -6.104 12.952 12.964 1.00 95.31 101 ALA A C 1
ATOM 804 O O . ALA A 1 101 ? -6.961 13.283 13.783 1.00 95.31 101 ALA A O 1
ATOM 805 N N . ILE A 1 102 ? -4.816 13.282 13.110 1.00 93.12 102 ILE A N 1
ATOM 806 C CA . ILE A 1 102 ? -4.298 14.051 14.253 1.00 93.12 102 ILE A CA 1
ATOM 807 C C . ILE A 1 102 ? -4.898 15.462 14.286 1.00 93.12 102 ILE A C 1
ATOM 809 O O . ILE A 1 102 ? -5.386 15.891 15.327 1.00 93.12 102 ILE A O 1
ATOM 813 N N . ILE A 1 103 ? -4.917 16.174 13.155 1.00 94.50 103 ILE A N 1
ATOM 814 C CA . ILE A 1 103 ? -5.492 17.523 13.041 1.00 94.50 103 ILE A CA 1
ATOM 815 C C . ILE A 1 103 ? -6.972 17.498 13.408 1.00 94.50 103 ILE A C 1
ATOM 817 O O . ILE A 1 103 ? -7.423 18.369 14.139 1.00 94.50 103 ILE A O 1
ATOM 821 N N . LYS A 1 104 ? -7.724 16.494 12.950 1.00 95.19 104 LYS A N 1
ATOM 822 C CA . LYS A 1 104 ? -9.150 16.352 13.258 1.00 95.19 104 LYS A CA 1
ATOM 823 C C . LYS A 1 104 ? -9.414 16.086 14.742 1.00 95.19 104 LYS A C 1
ATOM 825 O O . LYS A 1 104 ? -10.440 16.518 15.255 1.00 95.19 104 LYS A O 1
ATOM 830 N N . VAL A 1 105 ? -8.514 15.373 15.422 1.00 93.75 105 VAL A N 1
ATOM 831 C CA . VAL A 1 105 ? -8.587 15.145 16.876 1.00 93.75 105 VAL A CA 1
ATOM 832 C C . VAL A 1 105 ? -8.197 16.403 17.654 1.00 93.75 105 VAL A C 1
ATOM 834 O O . VAL A 1 105 ? -8.837 16.716 18.652 1.00 93.75 105 VAL A O 1
ATOM 837 N N . LEU A 1 106 ? -7.174 17.130 17.198 1.00 93.25 106 LEU A N 1
ATOM 838 C CA . LEU A 1 106 ? -6.653 18.324 17.869 1.00 93.25 106 LEU A CA 1
ATOM 839 C C . LEU A 1 106 ? -7.539 19.563 17.656 1.00 93.25 106 LEU A C 1
ATOM 841 O O . LEU A 1 106 ? -7.687 20.385 18.555 1.00 93.25 106 LEU A O 1
ATOM 845 N N . TYR A 1 107 ? -8.145 19.673 16.477 1.00 92.75 107 TYR A N 1
ATOM 846 C CA . TYR A 1 107 ? -9.045 20.745 16.064 1.00 92.75 107 TYR A CA 1
ATOM 847 C C . TYR A 1 107 ? -10.361 20.134 15.567 1.00 92.75 107 TYR A C 1
ATOM 849 O O . TYR A 1 107 ? -10.620 20.119 14.358 1.00 92.75 107 TYR A O 1
ATOM 857 N N . PRO A 1 108 ? -11.192 19.583 16.470 1.00 88.69 108 PRO A N 1
ATOM 858 C CA . PRO A 1 108 ? -12.506 19.099 16.084 1.00 88.69 108 PRO A CA 1
ATOM 859 C C . PRO A 1 108 ? -13.300 20.261 15.483 1.00 88.69 108 PRO A C 1
ATOM 861 O O . PRO A 1 108 ? -13.354 21.345 16.067 1.00 88.69 108 PRO A O 1
ATOM 864 N N . GLU A 1 109 ? -13.897 20.053 14.303 1.00 84.94 109 GLU A N 1
ATOM 865 C CA . GLU A 1 109 ? -14.786 21.059 13.718 1.00 84.94 109 GLU A CA 1
ATOM 866 C C . GLU A 1 109 ? -15.857 21.418 14.757 1.00 84.94 109 GLU A C 1
ATOM 868 O O . GLU A 1 109 ? -16.495 20.504 15.299 1.00 84.94 109 GLU A O 1
ATOM 873 N N . PRO A 1 110 ? -16.057 22.717 15.063 1.00 81.62 110 PRO A N 1
ATOM 874 C CA . PRO A 1 110 ? -17.095 23.114 15.994 1.00 81.62 110 PRO A CA 1
ATOM 875 C C . PRO A 1 110 ? -18.421 22.538 15.490 1.00 81.62 110 PRO A C 1
ATOM 877 O O . PRO A 1 110 ? -18.673 22.576 14.278 1.00 81.62 110 PRO A O 1
ATOM 880 N N . PRO A 1 111 ? -19.251 21.965 16.383 1.00 79.88 111 PRO A N 1
ATOM 881 C CA . PRO A 1 111 ? -20.512 21.366 15.985 1.00 79.88 111 PRO A CA 1
ATOM 882 C C . PRO A 1 111 ? -21.272 22.392 15.154 1.00 79.88 111 PRO A C 1
ATOM 884 O O . PRO A 1 111 ? -21.569 23.487 15.640 1.00 79.88 111 PRO A O 1
ATOM 887 N N . LYS A 1 112 ? -21.516 22.058 13.875 1.00 80.75 112 LYS A N 1
ATOM 888 C CA . LYS A 1 112 ? -22.288 22.915 12.969 1.00 80.75 112 LYS A CA 1
ATOM 889 C C . LYS A 1 112 ? -23.538 23.327 13.734 1.00 80.75 112 LYS A C 1
ATOM 891 O O . LYS A 1 112 ? -24.166 22.422 14.293 1.00 80.75 112 LYS A O 1
ATOM 896 N N . PRO A 1 113 ? -23.878 24.629 13.799 1.00 73.94 113 PRO A N 1
ATOM 897 C CA . PRO A 1 113 ? -25.048 25.066 14.534 1.00 73.94 113 PRO A CA 1
ATOM 898 C C . PRO A 1 113 ? -26.214 24.262 13.981 1.00 73.94 113 PRO A C 1
ATOM 900 O O . PRO A 1 113 ? -26.588 24.416 12.815 1.00 73.94 113 PRO A O 1
ATOM 903 N N . SER A 1 114 ? -26.711 23.320 14.787 1.00 68.38 114 SER A N 1
ATOM 904 C CA . SER A 1 114 ? -27.911 22.576 14.461 1.00 68.38 114 SER A CA 1
ATOM 905 C C . SER A 1 114 ? -28.933 23.657 14.196 1.00 68.38 114 SER A C 1
ATOM 907 O O . SER A 1 114 ? -29.173 24.476 15.090 1.00 68.38 114 SER A O 1
ATOM 909 N N . LYS A 1 115 ? -29.440 23.734 12.962 1.00 65.69 115 LYS A N 1
ATOM 910 C CA . LYS A 1 115 ? -30.574 24.588 12.638 1.00 65.69 115 LYS A CA 1
ATOM 911 C C . LYS A 1 115 ? -31.649 24.178 13.628 1.00 65.69 115 LYS A C 1
ATOM 913 O O . LYS A 1 115 ? -32.260 23.131 13.482 1.00 65.69 115 LYS A O 1
ATOM 918 N N . LYS A 1 116 ? -31.763 24.946 14.709 1.00 61.53 116 LYS A N 1
ATOM 919 C CA . LYS A 1 116 ? -32.867 24.859 15.639 1.00 61.53 116 LYS A CA 1
ATOM 920 C C . LYS A 1 116 ? -34.046 25.128 14.730 1.00 61.53 116 LYS A C 1
ATOM 922 O O . LYS A 1 116 ? -34.084 26.213 14.150 1.00 61.53 116 LYS A O 1
ATOM 927 N N . ASP A 1 117 ? -34.863 24.104 14.504 1.00 57.06 117 ASP A N 1
ATOM 928 C CA . ASP A 1 117 ? -36.086 24.150 13.716 1.00 57.06 117 ASP A CA 1
ATOM 929 C C . ASP A 1 117 ? -36.970 25.265 14.273 1.00 57.06 117 ASP A C 1
ATOM 931 O O . ASP A 1 117 ? -37.828 25.088 15.135 1.00 57.06 117 ASP A O 1
ATOM 935 N N . GLY A 1 118 ? -36.665 26.477 13.828 1.00 55.88 118 GLY A N 1
ATOM 936 C CA . GLY A 1 118 ? -37.392 27.691 14.081 1.00 55.88 118 GLY A CA 1
ATOM 937 C C . GLY A 1 118 ? -38.556 27.679 13.126 1.00 55.88 118 GLY A C 1
ATOM 938 O O . GLY A 1 118 ? -38.528 28.338 12.092 1.00 55.88 118 GLY A O 1
ATOM 939 N N . LYS A 1 119 ? -39.574 26.910 13.501 1.00 57.47 119 LYS A N 1
ATOM 940 C CA . LYS A 1 119 ? -40.955 27.158 13.127 1.00 57.47 119 LYS A CA 1
ATOM 941 C C . LYS A 1 119 ? -41.252 28.640 13.388 1.00 57.47 119 LYS A C 1
ATOM 943 O O . LYS A 1 119 ? -41.477 29.046 14.525 1.00 57.47 119 LYS A O 1
ATOM 948 N N . LYS A 1 120 ? -41.182 29.455 12.340 1.00 52.66 120 LYS A N 1
ATOM 949 C CA . LYS A 1 120 ? -41.800 30.777 12.270 1.00 52.66 120 LYS A CA 1
ATOM 950 C C . LYS A 1 120 ? -42.448 30.913 10.905 1.00 52.66 120 LYS A C 1
ATOM 952 O O . LYS A 1 120 ? -41.850 31.385 9.943 1.00 52.66 120 LYS A O 1
ATOM 957 N N . ASP A 1 121 ? -43.701 30.484 10.872 1.00 57.94 121 ASP A N 1
ATOM 958 C CA . ASP A 1 121 ? -44.733 31.125 10.079 1.00 57.94 121 ASP A CA 1
ATOM 959 C C . ASP A 1 121 ? -44.646 32.645 10.277 1.00 57.94 121 ASP A C 1
ATOM 961 O O . ASP A 1 121 ? -44.893 33.144 11.373 1.00 57.94 121 ASP A O 1
ATOM 965 N N . ALA A 1 122 ? -44.256 33.379 9.237 1.00 55.44 122 ALA A N 1
ATOM 966 C CA . ALA A 1 122 ? -44.667 34.764 9.027 1.00 55.44 122 ALA A CA 1
ATOM 967 C C . ALA A 1 122 ? -44.272 35.215 7.616 1.00 55.44 122 ALA A C 1
ATOM 969 O O . ALA A 1 122 ? -43.112 35.506 7.327 1.00 55.44 122 ALA A O 1
ATOM 970 N N . LYS A 1 123 ? -45.294 35.311 6.762 1.00 56.97 123 LYS A N 1
ATOM 971 C CA . LYS A 1 123 ? -45.376 36.230 5.624 1.00 56.97 123 LYS A CA 1
ATOM 972 C C . LYS A 1 123 ? -44.679 37.563 5.930 1.00 56.97 123 LYS A C 1
ATOM 974 O O . LYS A 1 123 ? -45.039 38.198 6.921 1.00 56.97 123 LYS A O 1
ATOM 979 N N . LYS A 1 124 ? -43.832 38.050 5.019 1.00 53.97 124 LYS A N 1
ATOM 980 C CA . LYS A 1 124 ? -43.870 39.465 4.617 1.00 53.97 124 LYS A CA 1
ATOM 981 C C . LYS A 1 124 ? -43.149 39.693 3.290 1.00 53.97 124 LYS A C 1
ATOM 983 O O . LYS A 1 124 ? -41.928 39.596 3.207 1.00 53.97 124 LYS A O 1
ATOM 988 N N . ASP A 1 125 ? -43.945 40.020 2.280 1.00 54.50 125 ASP A N 1
ATOM 989 C CA . ASP A 1 125 ? -43.557 40.718 1.061 1.00 54.50 125 ASP A CA 1
ATOM 990 C C . ASP A 1 125 ? -42.643 41.918 1.354 1.00 54.50 125 ASP A C 1
ATOM 992 O O . ASP A 1 125 ? -42.879 42.685 2.291 1.00 54.50 125 ASP A O 1
ATOM 996 N N . GLY A 1 126 ? -41.596 42.091 0.546 1.00 50.19 126 GLY A N 1
ATOM 997 C CA . GLY A 1 126 ? -40.575 43.105 0.807 1.00 50.19 126 GLY A CA 1
ATOM 998 C C . GLY A 1 126 ? -39.575 43.311 -0.324 1.00 50.19 126 GLY A C 1
ATOM 999 O O . GLY A 1 126 ? -38.372 43.202 -0.124 1.00 50.19 126 GLY A O 1
ATOM 1000 N N . LYS A 1 127 ? -40.098 43.615 -1.511 1.00 54.22 127 LYS A N 1
ATOM 1001 C CA . LYS A 1 127 ? -39.455 44.328 -2.626 1.00 54.22 127 LYS A CA 1
ATOM 1002 C C . LYS A 1 127 ? -38.389 45.347 -2.166 1.00 54.22 127 LYS A C 1
ATOM 1004 O O . LYS A 1 127 ? -38.755 46.316 -1.506 1.00 54.22 127 LYS A O 1
ATOM 1009 N N . LYS A 1 128 ? -37.128 45.219 -2.612 1.00 57.56 128 LYS A N 1
ATOM 1010 C CA . LYS A 1 128 ? -36.300 46.384 -2.991 1.00 57.56 128 LYS A CA 1
ATOM 1011 C C . LYS A 1 128 ? -35.115 46.016 -3.889 1.00 57.56 128 LYS A C 1
ATOM 1013 O O . LYS A 1 128 ? -34.287 45.177 -3.555 1.00 57.56 128 LYS A O 1
ATOM 1018 N N . GLU A 1 129 ? -35.101 46.691 -5.030 1.00 49.09 129 GLU A N 1
ATOM 1019 C CA . GLU A 1 129 ? -34.085 46.732 -6.077 1.00 49.09 129 GLU A CA 1
ATOM 1020 C C . GLU A 1 129 ? -32.820 47.522 -5.674 1.00 49.09 129 GLU A C 1
ATOM 1022 O O . GLU A 1 129 ? -32.802 48.213 -4.653 1.00 49.09 129 GLU A O 1
ATOM 1027 N N . ALA A 1 130 ? -31.847 47.505 -6.600 1.00 48.88 130 ALA A N 1
ATOM 1028 C CA . ALA A 1 130 ? -30.579 48.248 -6.678 1.00 48.88 130 ALA A CA 1
ATOM 1029 C C . ALA A 1 130 ? -29.401 47.578 -5.930 1.00 48.88 130 ALA A C 1
ATOM 1031 O O . ALA A 1 130 ? -29.541 47.134 -4.804 1.00 48.88 130 ALA A O 1
ATOM 1032 N N . ASN A 1 131 ? -28.183 47.467 -6.473 1.00 44.41 131 ASN A N 1
ATOM 1033 C CA . ASN A 1 131 ? -27.516 48.384 -7.390 1.00 44.41 131 ASN A CA 1
ATOM 1034 C C . ASN A 1 131 ? -26.295 47.717 -8.076 1.00 44.41 131 ASN A C 1
ATOM 1036 O O . ASN A 1 131 ? -25.417 47.168 -7.418 1.00 44.41 131 ASN A O 1
ATOM 1040 N N . LYS A 1 132 ? -26.280 47.788 -9.410 1.00 49.41 132 LYS A N 1
ATOM 1041 C CA . LYS A 1 132 ? -25.178 48.119 -10.338 1.00 49.41 132 LYS A CA 1
ATOM 1042 C C . LYS A 1 132 ? -23.761 48.340 -9.753 1.00 49.41 132 LYS A C 1
ATOM 1044 O O . LYS A 1 132 ? -23.586 49.244 -8.943 1.00 49.41 132 LYS A O 1
ATOM 1049 N N . LYS A 1 133 ? -22.755 47.629 -10.303 1.00 55.22 133 LYS A N 1
ATOM 1050 C CA . LYS A 1 133 ? -21.408 48.132 -10.711 1.00 55.22 133 LYS A CA 1
ATOM 1051 C C . LYS A 1 133 ? -20.612 47.008 -11.409 1.00 55.22 133 LYS A C 1
ATOM 1053 O O . LYS A 1 133 ? -20.019 46.162 -10.757 1.00 55.22 133 LYS A O 1
ATOM 1058 N N . GLU A 1 134 ? -20.780 46.785 -12.712 1.00 48.19 134 GLU A N 1
ATOM 1059 C CA . GLU A 1 134 ? -19.922 47.286 -13.810 1.00 48.19 134 GLU A CA 1
ATOM 1060 C C . GLU A 1 134 ? -18.606 48.002 -13.442 1.00 48.19 134 GLU A C 1
ATOM 1062 O O . GLU A 1 134 ? -18.628 49.139 -12.985 1.00 48.19 134 GLU A O 1
ATOM 1067 N N . THR A 1 135 ? -17.472 47.362 -13.767 1.00 50.66 135 THR A N 1
ATOM 1068 C CA . THR A 1 135 ? -16.289 47.924 -14.476 1.00 50.66 135 THR A CA 1
ATOM 1069 C C . THR A 1 135 ? -15.376 46.732 -14.826 1.00 50.66 135 THR A C 1
ATOM 1071 O O . THR A 1 135 ? -14.984 46.015 -13.916 1.00 50.66 135 THR A O 1
ATOM 1074 N N . LYS A 1 136 ? -15.193 46.290 -16.079 1.00 49.03 136 LYS A N 1
ATOM 1075 C CA . LYS A 1 136 ? -14.611 46.904 -17.297 1.00 49.03 136 LYS A CA 1
ATOM 1076 C C . LYS A 1 136 ? -13.070 46.815 -17.350 1.00 49.03 136 LYS A C 1
ATOM 1078 O O . LYS A 1 136 ? -12.399 47.251 -16.422 1.00 49.03 136 LYS A O 1
ATOM 1083 N N . LYS A 1 137 ? -12.601 46.384 -18.535 1.00 51.44 137 LYS A N 1
ATOM 1084 C CA . LYS A 1 137 ? -11.248 46.352 -19.147 1.00 51.44 137 LYS A CA 1
ATOM 1085 C C . LYS A 1 137 ? -10.507 45.005 -19.051 1.00 51.44 137 LYS A C 1
ATOM 1087 O O . LYS A 1 137 ? -10.123 44.602 -17.967 1.00 51.44 137 LYS A O 1
ATOM 1092 N N . GLU A 1 138 ? -10.425 44.166 -20.092 1.00 42.84 138 GLU A N 1
ATOM 1093 C CA . GLU A 1 138 ? -9.990 44.329 -21.504 1.00 42.84 138 GLU A CA 1
ATOM 1094 C C . GLU A 1 138 ? -8.459 44.235 -21.691 1.00 42.84 138 GLU A C 1
ATOM 1096 O O . GLU A 1 138 ? -7.703 44.970 -21.070 1.00 42.84 138 GLU A O 1
ATOM 1101 N N . ASN A 1 139 ? -8.078 43.365 -22.639 1.00 46.50 139 ASN A N 1
ATOM 1102 C CA . ASN A 1 139 ? -6.862 43.346 -23.472 1.00 46.50 139 ASN A CA 1
ATOM 1103 C C . ASN A 1 139 ? -5.505 42.834 -22.924 1.00 46.50 139 ASN A C 1
ATOM 1105 O O . ASN A 1 139 ? -4.777 43.554 -22.256 1.00 46.50 139 ASN A O 1
ATOM 1109 N N . LYS A 1 140 ? -5.187 41.575 -23.313 1.00 56.78 140 LYS A N 1
ATOM 1110 C CA . LYS A 1 140 ? -4.066 41.069 -24.174 1.00 56.78 140 LYS A CA 1
ATOM 1111 C C . LYS A 1 140 ? -2.665 41.750 -24.101 1.00 56.78 140 LYS A C 1
ATOM 1113 O O . LYS A 1 140 ? -2.606 42.944 -23.858 1.00 56.78 140 LYS A O 1
ATOM 1118 N N . PRO A 1 141 ? -1.536 41.067 -24.452 1.00 55.38 141 PRO A N 1
ATOM 1119 C CA . PRO A 1 141 ? -1.458 39.933 -25.382 1.00 55.38 141 PRO A CA 1
ATOM 1120 C C . PRO A 1 141 ? -0.524 38.758 -25.022 1.00 55.38 141 PRO A C 1
ATOM 1122 O O . PRO A 1 141 ? 0.453 38.846 -24.282 1.00 55.38 141 PRO A O 1
ATOM 1125 N N . ILE A 1 142 ? -0.833 37.659 -25.705 1.00 51.62 142 ILE A N 1
ATOM 1126 C CA . ILE A 1 142 ? 0.016 36.514 -26.032 1.00 51.62 142 ILE A CA 1
ATOM 1127 C C . ILE A 1 142 ? 1.313 37.019 -26.683 1.00 51.62 142 ILE A C 1
ATOM 1129 O O . ILE A 1 142 ? 1.268 37.651 -27.739 1.00 51.62 142 ILE A O 1
ATOM 1133 N N . LYS A 1 143 ? 2.467 36.719 -26.079 1.00 54.16 143 LYS A N 1
ATOM 1134 C CA . LYS A 1 143 ? 3.779 36.884 -26.716 1.00 54.16 143 LYS A CA 1
ATOM 1135 C C . LYS A 1 143 ? 4.189 35.554 -27.339 1.00 54.16 143 LYS A C 1
ATOM 1137 O O . LYS A 1 143 ? 4.776 34.693 -26.692 1.00 54.16 143 LYS A O 1
ATOM 1142 N N . VAL A 1 144 ? 3.826 35.415 -28.608 1.00 48.31 144 VAL A N 1
ATOM 1143 C CA . VAL A 1 144 ? 4.465 34.511 -29.563 1.00 48.31 144 VAL A CA 1
ATOM 1144 C C . VAL A 1 144 ? 5.884 35.043 -29.765 1.00 48.31 144 VAL A C 1
ATOM 1146 O O . VAL A 1 144 ? 6.051 36.219 -30.088 1.00 48.31 144 VAL A O 1
ATOM 1149 N N . ASN A 1 145 ? 6.905 34.221 -29.540 1.00 50.25 145 ASN A N 1
ATOM 1150 C CA . ASN A 1 145 ? 8.256 34.526 -29.999 1.00 50.25 145 ASN A CA 1
ATOM 1151 C C . ASN A 1 145 ? 8.759 33.349 -30.831 1.00 50.25 145 ASN A C 1
ATOM 1153 O O . ASN A 1 145 ? 9.540 32.521 -30.371 1.00 50.25 145 ASN A O 1
ATOM 1157 N N . GLU A 1 146 ? 8.269 33.286 -32.066 1.00 47.03 146 GLU A N 1
ATOM 1158 C CA . GLU A 1 146 ? 8.996 32.664 -33.162 1.00 47.03 146 GLU A CA 1
ATOM 1159 C C . GLU A 1 146 ? 10.063 33.654 -33.635 1.00 47.03 146 GLU A C 1
ATOM 1161 O O . GLU A 1 146 ? 9.754 34.709 -34.193 1.00 47.03 146 GLU A O 1
ATOM 1166 N N . LYS A 1 147 ? 11.341 33.319 -33.440 1.00 55.91 147 LYS A N 1
ATOM 1167 C CA . LYS A 1 147 ? 12.405 33.863 -34.286 1.00 55.91 147 LYS A CA 1
ATOM 1168 C C . LYS A 1 147 ? 13.575 32.888 -34.406 1.00 55.91 147 LYS A C 1
ATOM 1170 O O . LYS A 1 147 ? 14.498 32.891 -33.600 1.00 55.91 147 LYS A O 1
ATOM 1175 N N . LYS A 1 148 ? 13.521 32.188 -35.539 1.00 52.53 148 LYS A N 1
ATOM 1176 C CA . LYS A 1 148 ? 14.597 31.791 -36.460 1.00 52.53 148 LYS A CA 1
ATOM 1177 C C . LYS A 1 148 ? 14.915 30.290 -36.554 1.00 52.53 148 LYS A C 1
ATOM 1179 O O . LYS A 1 148 ? 15.373 29.699 -35.581 1.00 52.53 148 LYS A O 1
ATOM 1184 N N . PRO A 1 149 ? 14.785 29.719 -37.767 1.00 57.38 149 PRO A N 1
ATOM 1185 C CA . PRO A 1 149 ? 15.446 28.482 -38.150 1.00 57.38 149 PRO A CA 1
ATOM 1186 C C . PRO A 1 149 ? 16.931 28.765 -38.418 1.00 57.38 149 PRO A C 1
ATOM 1188 O O . PRO A 1 149 ? 17.269 29.704 -39.138 1.00 57.38 149 PRO A O 1
ATOM 1191 N N . SER A 1 150 ? 17.817 27.949 -37.851 1.00 50.47 150 SER A N 1
ATOM 1192 C CA . SER A 1 150 ? 19.218 27.883 -38.267 1.00 50.47 150 SER A CA 1
ATOM 1193 C C . SER A 1 150 ? 19.516 26.469 -38.734 1.00 50.47 150 SER A C 1
ATOM 1195 O O . SER A 1 150 ? 19.790 25.566 -37.950 1.00 50.47 150 SER A O 1
ATOM 1197 N N . THR A 1 151 ? 19.437 26.310 -40.047 1.00 50.66 151 THR A N 1
ATOM 1198 C CA . THR A 1 151 ? 20.117 25.291 -40.837 1.00 50.66 151 THR A CA 1
ATOM 1199 C C . THR A 1 151 ? 21.612 25.272 -40.524 1.00 50.66 151 THR A C 1
ATOM 1201 O O . THR A 1 151 ? 22.291 26.266 -40.766 1.00 50.66 151 THR A O 1
ATOM 1204 N N . VAL A 1 152 ? 22.137 24.129 -40.083 1.00 46.53 152 VAL A N 1
ATOM 1205 C CA . VAL A 1 152 ? 23.516 23.722 -40.385 1.00 46.53 152 VAL A CA 1
ATOM 1206 C C . VAL A 1 152 ? 23.484 22.247 -40.775 1.00 46.53 152 VAL A C 1
ATOM 1208 O O . VAL A 1 152 ? 23.312 21.366 -39.938 1.00 46.53 152 VAL A O 1
ATOM 1211 N N . LEU A 1 153 ? 23.619 22.008 -42.082 1.00 46.00 153 LEU A N 1
ATOM 1212 C CA . LEU A 1 153 ? 24.174 20.774 -42.621 1.00 46.00 153 LEU A CA 1
ATOM 1213 C C . LEU A 1 153 ? 25.602 20.616 -42.090 1.00 46.00 153 LEU A C 1
ATOM 1215 O O . LEU A 1 153 ? 26.419 21.495 -42.349 1.00 46.00 153 LEU A O 1
ATOM 1219 N N . THR A 1 154 ? 25.941 19.466 -41.511 1.00 43.88 154 THR A N 1
ATOM 1220 C CA . THR A 1 154 ? 27.284 18.889 -41.667 1.00 43.88 154 THR A CA 1
ATOM 1221 C C . THR A 1 154 ? 27.207 17.361 -41.733 1.00 43.88 154 THR A C 1
ATOM 1223 O O . THR A 1 154 ? 27.025 16.660 -40.747 1.00 43.88 154 THR A O 1
ATOM 1226 N N . ASN A 1 155 ? 27.275 16.885 -42.975 1.00 40.75 155 ASN A N 1
ATOM 1227 C CA . ASN A 1 155 ? 28.013 15.733 -43.497 1.00 40.75 155 ASN A CA 1
ATOM 1228 C C . ASN A 1 155 ? 28.366 14.574 -42.554 1.00 40.75 155 ASN A C 1
ATOM 1230 O O . ASN A 1 155 ? 29.097 14.712 -41.576 1.00 40.75 155 ASN A O 1
ATOM 1234 N N . GLY A 1 156 ? 27.955 13.380 -42.986 1.00 42.00 156 GLY A N 1
ATOM 1235 C CA . GLY A 1 156 ? 28.444 12.121 -42.454 1.00 42.00 156 GLY A CA 1
ATOM 1236 C C . GLY A 1 156 ? 29.945 11.914 -42.651 1.00 42.00 156 GLY A C 1
ATOM 1237 O O . GLY A 1 156 ? 30.583 12.456 -43.551 1.00 42.00 156 GLY A O 1
ATOM 1238 N N . THR A 1 157 ? 30.501 11.056 -41.804 1.00 42.53 157 THR A N 1
ATOM 1239 C CA . THR A 1 157 ? 31.756 10.343 -42.042 1.00 42.53 157 THR A CA 1
ATOM 1240 C C . THR A 1 157 ? 31.648 8.983 -41.342 1.00 42.53 157 THR A C 1
ATOM 1242 O O . THR A 1 157 ? 31.699 8.927 -40.114 1.00 42.53 157 THR A O 1
ATOM 1245 N N . PRO A 1 158 ? 31.437 7.875 -42.077 1.00 55.50 158 PRO A N 1
ATOM 1246 C CA . PRO A 1 158 ? 31.813 6.539 -41.622 1.00 55.50 158 PRO A CA 1
ATOM 1247 C C . PRO A 1 158 ? 33.320 6.324 -41.873 1.00 55.50 158 PRO A C 1
ATOM 1249 O O . PRO A 1 158 ? 33.948 7.191 -42.473 1.00 55.50 158 PRO A O 1
ATOM 1252 N N . VAL A 1 159 ? 33.859 5.144 -41.508 1.00 42.19 159 VAL A N 1
ATOM 1253 C CA . VAL A 1 159 ? 35.268 4.668 -41.661 1.00 42.19 159 VAL A CA 1
ATOM 1254 C C . VAL A 1 159 ? 36.078 4.886 -40.360 1.00 42.19 159 VAL A C 1
ATOM 1256 O O . VAL A 1 159 ? 36.097 5.988 -39.840 1.00 42.19 159 VAL A O 1
ATOM 1259 N N . LYS A 1 160 ? 36.744 3.931 -39.687 1.00 51.88 160 LYS A N 1
ATOM 1260 C CA . LYS A 1 160 ? 37.492 2.680 -39.982 1.00 51.88 160 LYS A CA 1
ATOM 1261 C C . LYS A 1 160 ? 37.403 1.813 -38.700 1.00 51.88 160 LYS A C 1
ATOM 1263 O O . LYS A 1 160 ? 37.564 2.346 -37.613 1.00 51.88 160 LYS A O 1
ATOM 1268 N N . LYS A 1 161 ? 37.037 0.527 -38.698 1.00 48.09 161 LYS A N 1
ATOM 1269 C CA . LYS A 1 161 ? 37.836 -0.664 -39.060 1.00 48.09 161 LYS A CA 1
ATOM 1270 C C . LYS A 1 161 ? 39.312 -0.602 -38.615 1.00 48.09 161 LYS A C 1
ATOM 1272 O O . LYS A 1 161 ? 40.151 -0.090 -39.346 1.00 48.09 161 LYS A O 1
ATOM 1277 N N . ALA A 1 162 ? 39.618 -1.205 -37.467 1.00 51.75 162 ALA A N 1
ATOM 1278 C CA . ALA A 1 162 ? 40.929 -1.783 -37.176 1.00 51.75 162 ALA A CA 1
ATOM 1279 C C . ALA A 1 162 ? 40.736 -3.049 -36.329 1.00 51.75 162 ALA A C 1
ATOM 1281 O O . ALA A 1 162 ? 40.447 -3.021 -35.137 1.00 51.75 162 ALA A O 1
ATOM 1282 N N . GLU A 1 163 ? 40.827 -4.164 -37.032 1.00 43.62 163 GLU A N 1
ATOM 1283 C CA . GLU A 1 163 ? 40.925 -5.528 -36.548 1.00 43.62 163 GLU A CA 1
ATOM 1284 C C . GLU A 1 163 ? 42.419 -5.836 -36.362 1.00 43.62 163 GLU A C 1
ATOM 1286 O O . GLU A 1 163 ? 43.184 -5.595 -37.296 1.00 43.62 163 GLU A O 1
ATOM 1291 N N . LYS A 1 164 ? 42.841 -6.353 -35.198 1.00 45.75 164 LYS A N 1
ATOM 1292 C CA . LYS A 1 164 ? 43.691 -7.558 -35.056 1.00 45.75 164 LYS A CA 1
ATOM 1293 C C . LYS A 1 164 ? 44.160 -7.786 -33.607 1.00 45.75 164 LYS A C 1
ATOM 1295 O O . LYS A 1 164 ? 44.518 -6.870 -32.881 1.00 45.75 164 LYS A O 1
ATOM 1300 N N . LYS A 1 165 ? 44.091 -9.072 -33.254 1.00 45.66 165 LYS A N 1
ATOM 1301 C CA . LYS A 1 165 ? 44.462 -9.813 -32.030 1.00 45.66 165 LYS A CA 1
ATOM 1302 C C . LYS A 1 165 ? 46.008 -9.844 -31.780 1.00 45.66 165 LYS A C 1
ATOM 1304 O O . LYS A 1 165 ? 46.720 -9.138 -32.481 1.00 45.66 165 LYS A O 1
ATOM 1309 N N . PRO A 1 166 ? 46.576 -10.825 -31.031 1.00 61.81 166 PRO A N 1
ATOM 1310 C CA . PRO A 1 166 ? 46.594 -11.033 -29.567 1.00 61.81 166 PRO A CA 1
ATOM 1311 C C . PRO A 1 166 ? 48.036 -11.266 -29.034 1.00 61.81 166 PRO A C 1
ATOM 1313 O O . PRO A 1 166 ? 48.830 -11.873 -29.741 1.00 61.81 166 PRO A O 1
ATOM 1316 N N . VAL A 1 167 ? 48.386 -10.954 -27.776 1.00 38.66 167 VAL A N 1
ATOM 1317 C CA . VAL A 1 167 ? 49.616 -11.524 -27.168 1.00 38.66 167 VAL A CA 1
ATOM 1318 C C . VAL A 1 167 ? 49.464 -11.780 -25.662 1.00 38.66 167 VAL A C 1
ATOM 1320 O O . VAL A 1 167 ? 49.195 -10.873 -24.886 1.00 38.66 167 VAL A O 1
ATOM 1323 N N . ALA A 1 168 ? 49.599 -13.071 -25.343 1.00 38.69 168 ALA A N 1
ATOM 1324 C CA . ALA A 1 168 ? 50.192 -13.764 -24.193 1.00 38.69 168 ALA A CA 1
ATOM 1325 C C . ALA A 1 168 ? 50.318 -13.126 -22.788 1.00 38.69 168 ALA A C 1
ATOM 1327 O O . ALA A 1 168 ? 50.771 -12.005 -22.590 1.00 38.69 168 ALA A O 1
ATOM 1328 N N . SER A 1 169 ? 50.028 -13.990 -21.807 1.00 43.72 169 SER A N 1
ATOM 1329 C CA . SER A 1 169 ? 50.419 -13.956 -20.388 1.00 43.72 169 SER A CA 1
ATOM 1330 C C . SER A 1 169 ? 51.944 -13.942 -20.161 1.00 43.72 169 SER A C 1
ATOM 1332 O O . SER A 1 169 ? 52.700 -14.286 -21.068 1.00 43.72 169 SER A O 1
ATOM 1334 N N . PRO A 1 170 ? 52.393 -13.644 -18.926 1.00 52.69 170 PRO A N 1
ATOM 1335 C CA . PRO A 1 170 ? 52.941 -14.698 -18.046 1.00 52.69 170 PRO A CA 1
ATOM 1336 C C . PRO A 1 170 ? 52.425 -14.566 -16.590 1.00 52.69 170 PRO A C 1
ATOM 1338 O O . PRO A 1 170 ? 52.131 -13.472 -16.125 1.00 52.69 170 PRO A O 1
ATOM 1341 N N . VAL A 1 171 ? 52.034 -15.650 -15.908 1.00 42.78 171 VAL A N 1
ATOM 1342 C CA . VAL A 1 171 ? 52.866 -16.543 -15.063 1.00 42.78 171 VAL A CA 1
ATOM 1343 C C . VAL A 1 171 ? 53.694 -15.785 -14.022 1.00 42.78 171 VAL A C 1
ATOM 1345 O O . VAL A 1 171 ? 54.746 -15.269 -14.372 1.00 42.78 171 VAL A O 1
ATOM 1348 N N . GLN A 1 172 ? 53.267 -15.825 -12.751 1.00 42.56 172 GLN A N 1
ATOM 1349 C CA . GLN A 1 172 ? 54.164 -16.011 -11.601 1.00 42.56 172 GLN A CA 1
ATOM 1350 C C . GLN A 1 172 ? 53.467 -16.817 -10.493 1.00 42.56 172 GLN A C 1
ATOM 1352 O O . GLN A 1 172 ? 52.360 -16.501 -10.055 1.00 42.56 172 GLN A O 1
ATOM 1357 N N . GLU A 1 173 ? 54.150 -17.896 -10.117 1.00 39.97 173 GLU A N 1
ATOM 1358 C CA . GLU A 1 173 ? 53.954 -18.759 -8.956 1.00 39.97 173 GLU A CA 1
ATOM 1359 C C . GLU A 1 173 ? 54.364 -18.061 -7.651 1.00 39.97 173 GLU A C 1
ATOM 1361 O O . GLU A 1 173 ? 55.158 -17.124 -7.681 1.00 39.97 173 GLU A O 1
ATOM 1366 N N . ASN A 1 174 ? 53.823 -18.562 -6.531 1.00 36.06 174 ASN A N 1
ATOM 1367 C CA . ASN A 1 174 ? 54.331 -18.588 -5.142 1.00 36.06 174 ASN A CA 1
ATOM 1368 C C . ASN A 1 174 ? 53.101 -18.588 -4.210 1.00 36.06 174 ASN A C 1
ATOM 1370 O O . ASN A 1 174 ? 52.192 -17.792 -4.395 1.00 36.06 174 ASN A O 1
ATOM 1374 N N . GLY A 1 175 ? 52.936 -19.417 -3.186 1.00 38.16 175 GLY A N 1
ATOM 1375 C CA . GLY A 1 175 ? 53.764 -20.433 -2.561 1.00 38.16 175 GLY A CA 1
ATOM 1376 C C . GLY A 1 175 ? 52.954 -21.049 -1.405 1.00 38.16 175 GLY A C 1
ATOM 1377 O O . GLY A 1 175 ? 51.976 -20.483 -0.920 1.00 38.16 175 GLY A O 1
ATOM 1378 N N . THR A 1 176 ? 53.346 -22.256 -1.031 1.00 35.59 176 THR A N 1
ATOM 1379 C CA . THR A 1 176 ? 52.719 -23.203 -0.101 1.00 35.59 176 THR A CA 1
ATOM 1380 C C . THR A 1 176 ? 52.887 -22.818 1.378 1.00 35.59 176 THR A C 1
ATOM 1382 O O . THR A 1 176 ? 53.946 -22.336 1.758 1.00 35.59 176 THR A O 1
ATOM 1385 N N . THR A 1 177 ? 51.898 -23.115 2.234 1.00 37.22 177 THR A N 1
ATOM 1386 C CA . THR A 1 177 ? 52.050 -23.625 3.629 1.00 37.22 177 THR A CA 1
ATOM 1387 C C . THR A 1 177 ? 50.651 -23.935 4.195 1.00 37.22 177 THR A C 1
ATOM 1389 O O . THR A 1 177 ? 49.799 -23.068 4.320 1.00 37.22 177 THR A O 1
ATOM 1392 N N . ALA A 1 178 ? 50.258 -25.207 4.273 1.00 43.41 178 ALA A N 1
ATOM 1393 C CA . ALA A 1 178 ? 50.374 -26.053 5.464 1.00 43.41 178 ALA A CA 1
ATOM 1394 C C . ALA A 1 178 ? 49.601 -25.523 6.691 1.00 43.41 178 ALA A C 1
ATOM 1396 O O . ALA A 1 178 ? 50.148 -24.775 7.492 1.00 43.41 178 ALA A O 1
ATOM 1397 N N . ASN A 1 179 ? 48.369 -26.005 6.908 1.00 38.97 179 ASN A N 1
ATOM 1398 C CA . ASN A 1 179 ? 47.989 -26.421 8.258 1.00 38.97 179 ASN A CA 1
ATOM 1399 C C . ASN A 1 179 ? 46.852 -27.450 8.292 1.00 38.97 179 ASN A C 1
ATOM 1401 O O . ASN A 1 179 ? 45.878 -27.399 7.548 1.00 38.97 179 ASN A O 1
ATOM 1405 N N . LYS A 1 180 ? 47.065 -28.414 9.181 1.00 42.22 180 LYS A N 1
ATOM 1406 C CA . LYS A 1 180 ? 46.425 -29.715 9.356 1.00 42.22 180 LYS A CA 1
ATOM 1407 C C . LYS A 1 180 ? 45.795 -29.717 10.752 1.00 42.22 180 LYS A C 1
ATOM 1409 O O . LYS A 1 180 ? 46.529 -29.466 11.702 1.00 42.22 180 LYS A O 1
ATOM 1414 N N . LYS A 1 181 ? 44.491 -29.999 10.880 1.00 44.25 181 LYS A N 1
ATOM 1415 C CA . LYS A 1 181 ? 43.799 -30.500 12.100 1.00 44.25 181 LYS A CA 1
ATOM 1416 C C . LYS A 1 181 ? 42.298 -30.668 11.776 1.00 44.25 181 LYS A C 1
ATOM 1418 O O . LYS A 1 181 ? 41.697 -29.706 11.317 1.00 44.25 181 LYS A O 1
ATOM 1423 N N . THR A 1 182 ? 41.690 -31.866 11.726 1.00 36.78 182 THR A N 1
ATOM 1424 C CA . THR A 1 182 ? 41.174 -32.702 12.853 1.00 36.78 182 THR A CA 1
ATOM 1425 C C . THR A 1 182 ? 40.531 -31.840 13.952 1.00 36.78 182 THR A C 1
ATOM 1427 O O . THR A 1 182 ? 41.160 -30.902 14.416 1.00 36.78 182 THR A O 1
ATOM 1430 N N . ASP A 1 183 ? 39.313 -32.045 14.448 1.00 35.50 183 ASP A N 1
ATOM 1431 C CA . ASP A 1 183 ? 38.581 -33.282 14.711 1.00 35.50 183 ASP A CA 1
ATOM 1432 C C . ASP A 1 183 ? 37.105 -32.962 15.084 1.00 35.50 183 ASP A C 1
ATOM 1434 O O . ASP A 1 183 ? 36.670 -31.813 15.067 1.00 35.50 183 ASP A O 1
ATOM 1438 N N . LYS A 1 184 ? 36.376 -34.026 15.420 1.00 40.47 184 LYS A N 1
ATOM 1439 C CA . LYS A 1 184 ? 34.976 -34.228 15.816 1.00 40.47 184 LYS A CA 1
ATOM 1440 C C . LYS A 1 184 ? 34.333 -33.286 16.849 1.00 40.47 184 LYS A C 1
ATOM 1442 O O . LYS A 1 184 ? 34.971 -32.810 17.778 1.00 40.47 184 LYS A O 1
ATOM 1447 N N . GLY A 1 185 ? 32.992 -33.337 16.811 1.00 38.72 185 GLY A N 1
ATOM 1448 C CA . GLY A 1 185 ? 32.110 -33.335 17.993 1.00 38.72 185 GLY A CA 1
ATOM 1449 C C . GLY A 1 185 ? 31.674 -31.938 18.454 1.00 38.72 185 GLY A C 1
ATOM 1450 O O . GLY A 1 185 ? 32.409 -30.981 18.310 1.00 38.72 185 GLY A O 1
ATOM 1451 N N . THR A 1 186 ? 30.495 -31.695 19.020 1.00 35.19 186 THR A N 1
ATOM 1452 C CA . THR A 1 186 ? 29.514 -32.588 19.640 1.00 35.19 186 THR A CA 1
ATOM 1453 C C . THR A 1 186 ? 28.194 -31.815 19.764 1.00 35.19 186 THR A C 1
ATOM 1455 O O . THR A 1 186 ? 28.191 -30.596 19.924 1.00 35.19 186 THR A O 1
ATOM 1458 N N . LYS A 1 187 ? 27.075 -32.541 19.694 1.00 48.56 187 LYS A N 1
ATOM 1459 C CA . LYS A 1 187 ? 25.755 -32.136 20.198 1.00 48.56 187 LYS A CA 1
ATOM 1460 C C . LYS A 1 187 ? 25.860 -31.499 21.589 1.00 48.56 187 LYS A C 1
ATOM 1462 O O . LYS A 1 187 ? 26.403 -32.147 22.478 1.00 48.56 187 LYS A O 1
ATOM 1467 N N . THR A 1 188 ? 25.160 -30.386 21.806 1.00 43.25 188 THR A N 1
ATOM 1468 C CA . THR A 1 188 ? 24.606 -30.091 23.135 1.00 43.25 188 THR A CA 1
ATOM 1469 C C . THR A 1 188 ? 23.207 -29.501 23.008 1.00 43.25 188 THR A C 1
ATOM 1471 O O . THR A 1 188 ? 22.998 -28.329 22.710 1.00 43.25 188 THR A O 1
ATOM 1474 N N . GLU A 1 189 ? 22.251 -30.396 23.211 1.00 46.06 189 GLU A N 1
ATOM 1475 C CA . GLU A 1 189 ? 20.900 -30.151 23.689 1.00 46.06 189 GLU A CA 1
ATOM 1476 C C . GLU A 1 189 ? 20.976 -29.486 25.073 1.00 46.06 189 GLU A C 1
ATOM 1478 O O . GLU A 1 189 ? 21.592 -30.043 25.980 1.00 46.06 189 GLU A O 1
ATOM 1483 N N . VAL A 1 190 ? 20.348 -28.321 25.258 1.00 43.97 190 VAL A N 1
ATOM 1484 C CA . VAL A 1 190 ? 19.984 -27.841 26.598 1.00 43.97 190 VAL A CA 1
ATOM 1485 C C . VAL A 1 190 ? 18.513 -27.459 26.607 1.00 43.97 190 VAL A C 1
ATOM 1487 O O . VAL A 1 190 ? 18.008 -26.666 25.815 1.00 43.97 190 VAL A O 1
ATOM 1490 N N . LYS A 1 191 ? 17.853 -28.135 27.531 1.00 42.72 191 LYS A N 1
ATOM 1491 C CA . LYS A 1 191 ? 16.440 -28.251 27.830 1.00 42.72 191 LYS A CA 1
ATOM 1492 C C . LYS A 1 191 ? 16.207 -27.468 29.136 1.00 42.72 191 LYS A C 1
ATOM 1494 O O . LYS A 1 191 ? 17.098 -27.443 29.980 1.00 42.72 191 LYS A O 1
ATOM 1499 N N . ILE A 1 192 ? 14.958 -27.030 29.358 1.00 39.75 192 ILE A N 1
ATOM 1500 C CA . ILE A 1 192 ? 14.361 -26.647 30.668 1.00 39.75 192 ILE A CA 1
ATOM 1501 C C . ILE A 1 192 ? 14.823 -25.246 31.165 1.00 39.75 192 ILE A C 1
ATOM 1503 O O . ILE A 1 192 ? 15.996 -24.929 31.084 1.00 39.75 192 ILE A O 1
ATOM 1507 N N . LYS A 1 193 ? 14.002 -24.289 31.639 1.00 39.22 193 LYS A N 1
ATOM 1508 C CA . LYS A 1 193 ? 12.981 -24.269 32.720 1.00 39.22 193 LYS A CA 1
ATOM 1509 C C . LYS A 1 193 ? 12.295 -22.879 32.648 1.00 39.22 193 LYS A C 1
ATOM 1511 O O . LYS A 1 193 ? 12.993 -21.887 32.510 1.00 39.22 193 LYS A O 1
ATOM 1516 N N . ALA A 1 194 ? 10.986 -22.743 32.437 1.00 44.84 194 ALA A N 1
ATOM 1517 C CA . ALA A 1 194 ? 9.893 -22.705 33.421 1.00 44.84 194 ALA A CA 1
ATOM 1518 C C . ALA A 1 194 ? 9.926 -21.561 34.471 1.00 44.84 194 ALA A C 1
ATOM 1520 O O . ALA A 1 194 ? 10.880 -21.459 35.232 1.00 44.84 194 ALA A O 1
ATOM 1521 N N . GLN A 1 195 ? 8.764 -20.877 34.560 1.00 41.69 195 GLN A N 1
ATOM 1522 C CA . GLN A 1 195 ? 8.199 -20.012 35.629 1.00 41.69 195 GLN A CA 1
ATOM 1523 C C . GLN A 1 195 ? 8.490 -18.489 35.615 1.00 41.69 195 GLN A C 1
ATOM 1525 O O . GLN A 1 195 ? 9.521 -18.076 35.101 1.00 41.69 195 GLN A O 1
ATOM 1530 N N . PRO A 1 196 ? 7.649 -17.642 36.265 1.00 48.28 196 PRO A N 1
ATOM 1531 C CA . PRO A 1 196 ? 6.180 -17.607 36.292 1.00 48.28 196 PRO A CA 1
ATOM 1532 C C . PRO A 1 196 ? 5.603 -16.171 36.117 1.00 48.28 196 PRO A C 1
ATOM 1534 O O . PRO A 1 196 ? 6.302 -15.192 35.897 1.00 48.28 196 PRO A O 1
ATOM 1537 N N . LYS A 1 197 ? 4.272 -16.105 36.202 1.00 47.84 197 LYS A N 1
ATOM 1538 C CA . LYS A 1 197 ? 3.346 -14.963 36.141 1.00 47.84 197 LYS A CA 1
ATOM 1539 C C . LYS A 1 197 ? 3.751 -13.746 36.996 1.00 47.84 197 LYS A C 1
ATOM 1541 O O . LYS A 1 197 ? 4.009 -13.906 38.184 1.00 47.84 197 LYS A O 1
ATOM 1546 N N . THR A 1 198 ? 3.527 -12.544 36.460 1.00 39.41 198 THR A N 1
ATOM 1547 C CA . THR A 1 198 ? 3.112 -11.385 37.269 1.00 39.41 198 THR A CA 1
ATOM 1548 C C . THR A 1 198 ? 1.896 -10.728 36.633 1.00 39.41 198 THR A C 1
ATOM 1550 O O . THR A 1 198 ? 1.920 -10.191 35.528 1.00 39.41 198 THR A O 1
ATOM 1553 N N . GLN A 1 199 ? 0.798 -10.891 37.355 1.00 50.28 199 GLN A N 1
ATOM 1554 C CA . GLN A 1 199 ? -0.511 -10.312 37.157 1.00 50.28 199 GLN A CA 1
ATOM 1555 C C . GLN A 1 199 ? -0.498 -8.965 37.883 1.00 50.28 199 GLN A C 1
ATOM 1557 O O . GLN A 1 199 ? -0.384 -8.947 39.104 1.00 50.28 199 GLN A O 1
ATOM 1562 N N . THR A 1 200 ? -0.630 -7.856 37.157 1.00 40.62 200 THR A N 1
ATOM 1563 C CA . THR A 1 200 ? -0.915 -6.555 37.774 1.00 40.62 200 THR A CA 1
ATOM 1564 C C . THR A 1 200 ? -2.253 -6.075 37.245 1.00 40.62 200 THR A C 1
ATOM 1566 O O . THR A 1 200 ? -2.386 -5.644 36.102 1.00 40.62 200 THR A O 1
ATOM 1569 N N . GLN A 1 201 ? -3.266 -6.236 38.091 1.00 50.81 201 GLN A N 1
ATOM 1570 C CA . GLN A 1 201 ? -4.540 -5.552 37.974 1.00 50.81 201 GLN A CA 1
ATOM 1571 C C . GLN A 1 201 ? -4.321 -4.080 38.333 1.00 50.81 201 GLN A C 1
ATOM 1573 O O . GLN A 1 201 ? -3.881 -3.784 39.440 1.00 50.81 201 GLN A O 1
ATOM 1578 N N . THR A 1 202 ? -4.707 -3.163 37.452 1.00 43.12 202 THR A N 1
ATOM 1579 C CA . THR A 1 202 ? -5.100 -1.808 37.852 1.00 43.12 202 THR A CA 1
ATOM 1580 C C . THR A 1 202 ? -6.457 -1.481 37.244 1.00 43.12 202 THR A C 1
ATOM 1582 O O . THR A 1 202 ? -6.632 -1.145 36.078 1.00 43.12 202 THR A O 1
ATOM 1585 N N . LYS A 1 203 ? -7.443 -1.662 38.118 1.00 50.91 203 LYS A N 1
ATOM 1586 C CA . LYS A 1 203 ? -8.766 -1.047 38.159 1.00 50.91 203 LYS A CA 1
ATOM 1587 C C . LYS A 1 203 ? -8.593 0.480 38.193 1.00 50.91 203 LYS A C 1
ATOM 1589 O O . LYS A 1 203 ? -7.787 0.931 39.000 1.00 50.91 203 LYS A O 1
ATOM 1594 N N . THR A 1 204 ? -9.334 1.242 37.376 1.00 37.59 204 THR A N 1
ATOM 1595 C CA . THR A 1 204 ? -10.050 2.494 37.753 1.00 37.59 204 THR A CA 1
ATOM 1596 C C . THR A 1 204 ? -10.752 3.147 36.544 1.00 37.59 204 THR A C 1
ATOM 1598 O O . THR A 1 204 ? -10.114 3.651 35.632 1.00 37.59 204 THR A O 1
ATOM 1601 N N . GLN A 1 205 ? -12.089 3.079 36.609 1.00 44.25 205 GLN A N 1
ATOM 1602 C CA . GLN A 1 205 ? -13.134 4.095 36.372 1.00 44.25 205 GLN A CA 1
ATOM 1603 C C . GLN A 1 205 ? -13.310 4.909 35.070 1.00 44.25 205 GLN A C 1
ATOM 1605 O O . GLN A 1 205 ? -12.403 5.494 34.499 1.00 44.25 205 GLN A O 1
ATOM 1610 N N . ALA A 1 206 ? -14.619 5.081 34.826 1.00 42.28 206 ALA A N 1
ATOM 1611 C CA . ALA A 1 206 ? -15.329 6.273 34.351 1.00 42.28 206 ALA A CA 1
ATOM 1612 C C . ALA A 1 206 ? -15.480 6.486 32.837 1.00 42.28 206 ALA A C 1
ATOM 1614 O O . ALA A 1 206 ? -14.744 7.207 32.174 1.00 42.28 206 ALA A O 1
ATOM 1615 N N . GLN A 1 207 ? -16.567 5.883 32.346 1.00 49.12 207 GLN A N 1
ATOM 1616 C CA . GLN A 1 207 ? -17.573 6.470 31.456 1.00 49.12 207 GLN A CA 1
ATOM 1617 C C . GLN A 1 207 ? -17.291 7.894 30.945 1.00 49.12 207 GLN A C 1
ATOM 1619 O O . GLN A 1 207 ? -17.558 8.877 31.627 1.00 49.12 207 GLN A O 1
ATOM 1624 N N . THR A 1 208 ? -16.978 7.992 29.658 1.00 40.81 208 THR A N 1
ATOM 1625 C CA . THR A 1 208 ? -17.692 8.905 28.758 1.00 40.81 208 THR A CA 1
ATOM 1626 C C . THR A 1 208 ? -17.970 8.138 27.468 1.00 40.81 208 THR A C 1
ATOM 1628 O O . THR A 1 208 ? -17.101 7.446 26.948 1.00 40.81 208 THR A O 1
ATOM 1631 N N . LYS A 1 209 ? -19.228 8.153 27.013 1.00 52.88 209 LYS A N 1
ATOM 1632 C CA . LYS A 1 209 ? -19.700 7.449 25.813 1.00 52.88 209 LYS A CA 1
ATOM 1633 C C . LYS A 1 209 ? -19.353 8.265 24.558 1.00 52.88 209 LYS A C 1
ATOM 1635 O O . LYS A 1 209 ? -20.052 9.243 24.297 1.00 52.88 209 LYS A O 1
ATOM 1640 N N . PRO A 1 210 ? -18.410 7.841 23.700 1.00 46.66 210 PRO A N 1
ATOM 1641 C CA . PRO A 1 210 ? -18.533 8.065 22.273 1.00 46.66 210 PRO A CA 1
ATOM 1642 C C . PRO A 1 210 ? -19.371 6.925 21.687 1.00 46.66 210 PRO A C 1
ATOM 1644 O O . PRO A 1 210 ? -19.191 5.754 22.017 1.00 46.66 210 PRO A O 1
ATOM 1647 N N . LYS A 1 211 ? -20.331 7.283 20.838 1.00 51.62 211 LYS A N 1
ATOM 1648 C CA . LYS A 1 211 ? -21.176 6.368 20.067 1.00 51.62 211 LYS A CA 1
ATOM 1649 C C . LYS A 1 211 ? -20.275 5.467 19.212 1.00 51.62 211 LYS A C 1
ATOM 1651 O O . LYS A 1 211 ? -19.825 5.875 18.144 1.00 51.62 211 LYS A O 1
ATOM 1656 N N . ALA A 1 212 ? -19.950 4.293 19.747 1.00 49.66 212 ALA A N 1
ATOM 1657 C CA . ALA A 1 212 ? -19.060 3.332 19.123 1.00 49.66 212 ALA A CA 1
ATOM 1658 C C . ALA A 1 212 ? -19.693 2.789 17.829 1.00 49.66 212 ALA A C 1
ATOM 1660 O O . ALA A 1 212 ? -20.910 2.575 17.794 1.00 49.66 212 ALA A O 1
ATOM 1661 N N . PRO A 1 213 ? -18.897 2.563 16.769 1.00 58.31 213 PRO A N 1
ATOM 1662 C CA . PRO A 1 213 ? -19.336 1.740 15.648 1.00 58.31 213 PRO A CA 1
ATOM 1663 C C . PRO A 1 213 ? -19.752 0.354 16.173 1.00 58.31 213 PRO A C 1
ATOM 1665 O O . PRO A 1 213 ? -19.254 -0.059 17.223 1.00 58.31 213 PRO A O 1
ATOM 1668 N N . PRO A 1 214 ? -20.667 -0.357 15.491 1.00 55.00 214 PRO A N 1
ATOM 1669 C CA . PRO A 1 214 ? -21.149 -1.660 15.937 1.00 55.00 214 PRO A CA 1
ATOM 1670 C C . PRO A 1 214 ? -19.957 -2.590 16.169 1.00 55.00 214 PRO A C 1
ATOM 1672 O O . PRO A 1 214 ? -19.253 -2.969 15.233 1.00 55.00 214 PRO A O 1
ATOM 1675 N N . VAL A 1 215 ? -19.699 -2.905 17.438 1.00 55.47 215 VAL A N 1
ATOM 1676 C CA . VAL A 1 215 ? -18.689 -3.881 17.837 1.00 55.47 215 VAL A CA 1
ATOM 1677 C C . VAL A 1 215 ? -19.288 -5.233 17.496 1.00 55.47 215 VAL A C 1
ATOM 1679 O O . VAL A 1 215 ? -20.089 -5.775 18.248 1.00 55.47 215 VAL A O 1
ATOM 1682 N N . VAL A 1 216 ? -18.969 -5.731 16.306 1.00 62.69 216 VAL A N 1
ATOM 1683 C CA . VAL A 1 216 ? -19.269 -7.110 15.932 1.00 62.69 216 VAL A CA 1
ATOM 1684 C C . VAL A 1 216 ? -18.499 -7.979 16.926 1.00 62.69 216 VAL A C 1
ATOM 1686 O O . VAL A 1 216 ? -17.269 -7.915 16.975 1.00 62.69 216 VAL A O 1
ATOM 1689 N N . GLU A 1 217 ? -19.205 -8.715 17.785 1.00 71.44 217 GLU A N 1
ATOM 1690 C CA . GLU A 1 217 ? -18.597 -9.651 18.735 1.00 71.44 217 GLU A CA 1
ATOM 1691 C C . GLU A 1 217 ? -17.963 -10.807 17.956 1.00 71.44 217 GLU A C 1
ATOM 1693 O O . GLU A 1 217 ? -18.567 -11.843 17.690 1.00 71.44 217 GLU A O 1
ATOM 1698 N N . ILE A 1 218 ? -16.716 -10.609 17.536 1.00 78.62 218 ILE A N 1
ATOM 1699 C CA . ILE A 1 218 ? -15.918 -11.651 16.904 1.00 78.62 218 ILE A CA 1
ATOM 1700 C C . ILE A 1 218 ? -15.590 -12.677 17.989 1.00 78.62 218 ILE A C 1
ATOM 1702 O O . ILE A 1 218 ? -14.908 -12.364 18.967 1.00 78.62 218 ILE A O 1
ATOM 1706 N N . SER A 1 219 ? -16.047 -13.917 17.797 1.00 88.50 219 SER A N 1
ATOM 1707 C CA . SER A 1 219 ? -15.704 -15.032 18.682 1.00 88.50 219 SER A CA 1
ATOM 1708 C C . SER A 1 219 ? -14.187 -15.107 18.914 1.00 88.50 219 SER A C 1
ATOM 1710 O O . SER A 1 219 ? -13.383 -14.917 17.994 1.00 88.50 219 SER A O 1
ATOM 1712 N N . ILE A 1 220 ? -13.773 -15.421 20.146 1.00 90.25 220 ILE A N 1
ATOM 1713 C CA . ILE A 1 220 ? -12.358 -15.531 20.555 1.00 90.25 220 ILE A CA 1
ATOM 1714 C C . ILE A 1 220 ? -11.581 -16.476 19.620 1.00 90.25 220 ILE A C 1
ATOM 1716 O O . ILE A 1 220 ? -10.391 -16.277 19.350 1.00 90.25 220 ILE A O 1
ATOM 1720 N N . GLU A 1 221 ? -12.252 -17.501 19.098 1.00 91.75 221 GLU A N 1
ATOM 1721 C CA . GLU A 1 221 ? -11.685 -18.442 18.137 1.00 91.75 221 GLU A CA 1
ATOM 1722 C C . GLU A 1 221 ? -11.432 -17.801 16.764 1.00 91.75 221 GLU A C 1
ATOM 1724 O O . GLU A 1 221 ? -10.327 -17.914 16.220 1.00 91.75 221 GLU A O 1
ATOM 1729 N N . ALA A 1 222 ? -12.400 -17.040 16.244 1.00 93.12 222 ALA A N 1
ATOM 1730 C CA . ALA A 1 222 ? -12.252 -16.282 15.005 1.00 93.12 222 ALA A CA 1
ATOM 1731 C C . ALA A 1 222 ? -11.119 -15.248 15.117 1.00 93.12 222 ALA A C 1
ATOM 1733 O O . ALA A 1 222 ? -10.283 -15.150 14.217 1.00 93.12 222 ALA A O 1
ATOM 1734 N N . ALA A 1 223 ? -10.984 -14.570 16.260 1.00 93.00 223 ALA A N 1
ATOM 1735 C CA . ALA A 1 223 ? -9.890 -13.629 16.504 1.00 93.00 223 ALA A CA 1
ATOM 1736 C C . ALA A 1 223 ? -8.498 -14.298 16.441 1.00 93.00 223 ALA A C 1
ATOM 1738 O O . ALA A 1 223 ? -7.565 -13.768 15.823 1.00 93.00 223 ALA A O 1
ATOM 1739 N N . LYS A 1 224 ? -8.339 -15.496 17.028 1.00 96.75 224 LYS A N 1
ATOM 1740 C CA . LYS A 1 224 ? -7.092 -16.281 16.924 1.00 96.75 224 LYS A CA 1
ATOM 1741 C C . LYS A 1 224 ? -6.807 -16.691 15.478 1.00 96.75 224 LYS A C 1
ATOM 1743 O O . LYS A 1 224 ? -5.663 -16.577 15.025 1.00 96.75 224 LYS A O 1
ATOM 1748 N N . ARG A 1 225 ? -7.833 -17.125 14.738 1.00 96.69 225 ARG A N 1
ATOM 1749 C CA . ARG A 1 225 ? -7.717 -17.508 13.323 1.00 96.69 225 ARG A CA 1
ATOM 1750 C C . ARG A 1 225 ? -7.307 -16.324 12.449 1.00 96.69 225 ARG A C 1
ATOM 1752 O O . ARG A 1 225 ? -6.333 -16.446 11.708 1.00 96.69 225 ARG A O 1
ATOM 1759 N N . ILE A 1 226 ? -7.939 -15.162 12.622 1.00 96.25 226 ILE A N 1
ATOM 1760 C CA . ILE A 1 226 ? -7.568 -13.908 11.951 1.00 96.25 226 ILE A CA 1
ATOM 1761 C C . ILE A 1 226 ? -6.096 -13.572 12.219 1.00 96.25 226 ILE A C 1
ATOM 1763 O O . ILE A 1 226 ? -5.354 -13.266 11.286 1.00 96.25 226 ILE A O 1
ATOM 1767 N N . ARG A 1 227 ? -5.615 -13.687 13.467 1.00 97.25 227 ARG A N 1
ATOM 1768 C CA . ARG A 1 227 ? -4.203 -13.419 13.800 1.00 97.25 227 ARG A CA 1
ATOM 1769 C C . ARG A 1 227 ? -3.243 -14.357 13.065 1.00 97.25 227 ARG A C 1
ATOM 1771 O O . ARG A 1 227 ? -2.197 -13.912 12.595 1.00 97.25 227 ARG A O 1
ATOM 1778 N N . ASN A 1 228 ? -3.588 -15.637 12.945 1.00 98.12 228 ASN A N 1
ATOM 1779 C CA . ASN A 1 228 ? -2.785 -16.616 12.211 1.00 98.12 228 ASN A CA 1
ATOM 1780 C C . ASN A 1 228 ? -2.797 -16.356 10.698 1.00 98.12 228 ASN A C 1
ATOM 1782 O O . ASN A 1 228 ? -1.745 -16.429 10.062 1.00 98.12 228 ASN A O 1
ATOM 1786 N N . LEU A 1 229 ? -3.950 -16.004 10.124 1.00 98.12 229 LEU A N 1
ATOM 1787 C CA . LEU A 1 229 ? -4.067 -15.629 8.713 1.00 98.12 229 LEU A CA 1
ATOM 1788 C C . LEU A 1 229 ? -3.281 -14.349 8.404 1.00 98.12 229 LEU A C 1
ATOM 1790 O O . LEU A 1 229 ? -2.534 -14.323 7.432 1.00 98.12 229 LEU A O 1
ATOM 1794 N N . LYS A 1 230 ? -3.331 -13.335 9.278 1.00 97.69 230 LYS A N 1
ATOM 1795 C CA . LYS A 1 230 ? -2.518 -12.111 9.155 1.00 97.69 230 LYS A CA 1
ATOM 1796 C C . LYS A 1 230 ? -1.015 -12.404 9.187 1.00 97.69 230 LYS A C 1
ATOM 1798 O O . LYS A 1 230 ? -0.263 -11.787 8.441 1.00 97.69 230 LYS A O 1
ATOM 1803 N N . LYS A 1 231 ? -0.559 -13.371 9.997 1.00 98.38 231 LYS A N 1
ATOM 1804 C CA . LYS A 1 231 ? 0.843 -13.834 9.962 1.00 98.38 231 LYS A CA 1
ATOM 1805 C C . LYS A 1 231 ? 1.194 -14.478 8.618 1.00 98.38 231 LYS A C 1
ATOM 1807 O O . LYS A 1 231 ? 2.226 -14.141 8.053 1.00 98.38 231 LYS A O 1
ATOM 1812 N N . LYS A 1 232 ? 0.329 -15.356 8.090 1.00 98.06 232 LYS A N 1
ATOM 1813 C CA . LYS A 1 232 ? 0.522 -15.965 6.761 1.00 98.06 232 LYS A CA 1
ATOM 1814 C C . LYS A 1 232 ? 0.577 -14.909 5.657 1.00 98.06 232 LYS A C 1
ATOM 1816 O O . LYS A 1 232 ? 1.420 -15.020 4.776 1.00 98.06 232 LYS A O 1
ATOM 1821 N N . LEU A 1 233 ? -0.286 -13.894 5.726 1.00 98.06 233 LEU A N 1
ATOM 1822 C CA . LEU A 1 233 ? -0.322 -12.799 4.760 1.00 98.06 233 LEU A CA 1
ATOM 1823 C C . LEU A 1 233 ? 1.000 -12.022 4.739 1.00 98.06 233 LEU A C 1
ATOM 1825 O O . LEU A 1 233 ? 1.556 -11.838 3.666 1.00 98.06 233 LEU A O 1
ATOM 1829 N N . LYS A 1 234 ? 1.563 -11.686 5.909 1.00 98.38 234 LYS A N 1
ATOM 1830 C CA . LYS A 1 234 ? 2.887 -11.042 5.993 1.00 98.38 234 LYS A CA 1
ATOM 1831 C C . LYS A 1 234 ? 3.988 -11.872 5.335 1.00 98.38 234 LYS A C 1
ATOM 1833 O O . LYS A 1 234 ? 4.768 -11.343 4.557 1.00 98.38 234 LYS A O 1
ATOM 1838 N N . THR A 1 235 ? 4.025 -13.180 5.602 1.00 98.19 235 THR A N 1
ATOM 1839 C CA . THR A 1 235 ? 4.998 -14.074 4.955 1.00 98.19 235 THR A CA 1
ATOM 1840 C C . THR A 1 235 ? 4.819 -14.108 3.437 1.00 98.19 235 THR A C 1
ATOM 1842 O O . THR A 1 235 ? 5.800 -14.203 2.710 1.00 98.19 235 THR A O 1
ATOM 1845 N N . ILE A 1 236 ? 3.581 -14.040 2.941 1.00 98.19 236 ILE A N 1
ATOM 1846 C CA . ILE A 1 236 ? 3.318 -13.967 1.502 1.00 98.19 236 ILE A CA 1
ATOM 1847 C C . ILE A 1 236 ? 3.788 -12.624 0.923 1.00 98.19 236 ILE A C 1
ATOM 1849 O O . ILE A 1 236 ? 4.439 -12.633 -0.117 1.00 98.19 236 ILE A O 1
ATOM 1853 N N . ASP A 1 237 ? 3.529 -11.501 1.596 1.00 98.12 237 ASP A N 1
ATOM 1854 C CA . ASP A 1 237 ? 3.977 -10.171 1.154 1.00 98.12 237 ASP A CA 1
ATOM 1855 C C . ASP A 1 237 ? 5.513 -10.080 1.075 1.00 98.12 237 ASP A C 1
ATOM 1857 O O . ASP A 1 237 ? 6.055 -9.532 0.119 1.00 98.12 237 ASP A O 1
ATOM 1861 N N . GLU A 1 238 ? 6.233 -10.685 2.025 1.00 97.81 238 GLU A N 1
ATOM 1862 C CA . GLU A 1 238 ? 7.698 -10.803 1.973 1.00 97.81 238 GLU A CA 1
ATOM 1863 C C . GLU A 1 238 ? 8.179 -11.637 0.772 1.00 97.81 238 GLU A C 1
ATOM 1865 O O . GLU A 1 238 ? 9.202 -11.322 0.161 1.00 97.81 238 GLU A O 1
ATOM 1870 N N . LEU A 1 239 ? 7.457 -12.706 0.415 1.00 98.25 239 LEU A N 1
ATOM 1871 C CA . LEU A 1 239 ? 7.774 -13.512 -0.767 1.00 98.25 239 LEU A CA 1
ATOM 1872 C C . LEU A 1 239 ? 7.503 -12.743 -2.065 1.00 98.25 239 LEU A C 1
ATOM 1874 O O . LEU A 1 239 ? 8.309 -12.825 -2.987 1.00 98.25 239 LEU A O 1
ATOM 1878 N N . GLU A 1 240 ? 6.411 -11.981 -2.145 1.00 97.19 240 GLU 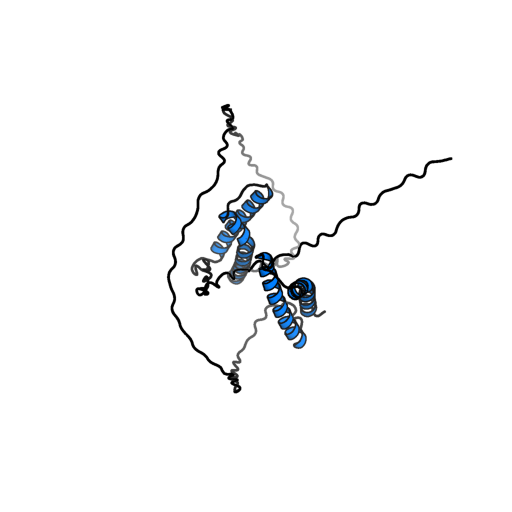A N 1
ATOM 1879 C CA . GLU A 1 240 ? 6.130 -11.111 -3.294 1.00 97.19 240 GLU A CA 1
ATOM 1880 C C . GLU A 1 240 ? 7.183 -10.017 -3.452 1.00 97.19 240 GLU A C 1
ATOM 1882 O O . GLU A 1 240 ? 7.617 -9.755 -4.573 1.00 97.19 240 GLU A O 1
ATOM 1887 N N . LEU A 1 241 ? 7.650 -9.433 -2.344 1.00 97.75 241 LEU A N 1
ATOM 1888 C CA . LEU A 1 241 ? 8.730 -8.452 -2.370 1.00 97.75 241 LEU A CA 1
ATOM 1889 C C . LEU A 1 241 ? 10.017 -9.066 -2.935 1.00 97.75 241 LEU A C 1
ATOM 1891 O O . LEU A 1 241 ? 10.613 -8.500 -3.846 1.00 97.75 241 LEU A O 1
ATOM 1895 N N . LYS A 1 242 ? 10.389 -10.276 -2.491 1.00 97.56 242 LYS A N 1
ATOM 1896 C CA . LYS A 1 242 ? 11.534 -11.005 -3.062 1.00 97.56 242 LYS A CA 1
ATOM 1897 C C . LYS A 1 242 ? 11.375 -11.268 -4.556 1.00 97.56 242 LYS A C 1
ATOM 1899 O O . LYS A 1 242 ? 12.353 -11.166 -5.285 1.00 97.56 242 LYS A O 1
ATOM 1904 N N . VAL A 1 243 ? 10.172 -11.607 -5.025 1.00 97.25 243 VAL A N 1
ATOM 1905 C CA . VAL A 1 243 ? 9.905 -11.780 -6.465 1.00 97.25 243 VAL A CA 1
ATOM 1906 C C . VAL A 1 243 ? 10.072 -10.462 -7.215 1.00 97.25 243 VAL A C 1
ATOM 1908 O O . VAL A 1 243 ? 10.689 -10.449 -8.278 1.00 97.25 243 VAL A O 1
ATOM 1911 N N . ALA A 1 244 ? 9.560 -9.361 -6.663 1.00 95.19 244 ALA A N 1
ATOM 1912 C CA . ALA A 1 244 ? 9.675 -8.030 -7.252 1.00 95.19 244 ALA A CA 1
ATOM 1913 C C . ALA A 1 244 ? 11.135 -7.551 -7.337 1.00 95.19 244 ALA A C 1
ATOM 1915 O O . ALA A 1 244 ? 11.517 -6.911 -8.312 1.00 95.19 244 ALA A O 1
ATOM 1916 N N . GLU A 1 245 ? 11.972 -7.925 -6.368 1.00 97.12 245 GLU A N 1
ATOM 1917 C CA . GLU A 1 245 ? 13.423 -7.690 -6.372 1.00 97.12 245 GLU A CA 1
ATOM 1918 C C . GLU A 1 245 ? 14.191 -8.602 -7.355 1.00 97.12 245 GLU A C 1
ATOM 1920 O O . GLU A 1 245 ? 15.412 -8.506 -7.471 1.00 97.12 245 GLU A O 1
ATOM 1925 N N . GLY A 1 246 ? 13.504 -9.498 -8.074 1.00 95.56 246 GLY A N 1
ATOM 1926 C CA . GLY A 1 246 ? 14.121 -10.460 -8.993 1.00 95.56 246 GLY A CA 1
ATOM 1927 C C . GLY A 1 246 ? 14.714 -11.692 -8.299 1.00 95.56 246 GLY A C 1
ATOM 1928 O O . GLY A 1 246 ? 15.471 -12.453 -8.906 1.00 95.56 246 GLY A O 1
ATOM 1929 N N . GLY A 1 247 ? 14.376 -11.913 -7.029 1.00 95.62 247 GLY A N 1
ATOM 1930 C CA . GLY A 1 247 ? 14.758 -13.088 -6.261 1.00 95.62 247 GLY A CA 1
ATOM 1931 C C . GLY A 1 247 ? 14.159 -14.375 -6.832 1.00 95.62 247 GLY A C 1
ATOM 1932 O O . GLY A 1 247 ? 13.006 -14.435 -7.266 1.00 95.62 247 GLY A O 1
ATOM 1933 N N . LYS A 1 248 ? 14.950 -15.453 -6.816 1.00 96.38 248 LYS A N 1
ATOM 1934 C CA . LYS A 1 248 ? 14.479 -16.783 -7.220 1.00 96.38 248 LYS A CA 1
ATOM 1935 C C . LYS A 1 248 ? 13.625 -17.382 -6.108 1.00 96.38 248 LYS A C 1
ATOM 1937 O O . LYS A 1 248 ? 14.097 -17.518 -4.984 1.00 96.38 248 LYS A O 1
ATOM 1942 N N . ILE A 1 249 ? 12.407 -17.790 -6.457 1.00 97.44 249 ILE A N 1
ATOM 1943 C CA . ILE A 1 249 ? 11.499 -18.499 -5.552 1.00 97.44 249 ILE A CA 1
ATOM 1944 C C . ILE A 1 249 ? 11.145 -19.895 -6.075 1.00 97.44 249 ILE A C 1
ATOM 1946 O O . ILE A 1 249 ? 10.937 -20.129 -7.277 1.00 97.44 249 ILE A O 1
ATOM 1950 N N . ASP A 1 250 ? 11.062 -20.820 -5.134 1.00 98.12 250 ASP A N 1
ATOM 1951 C CA . ASP A 1 250 ? 10.712 -22.225 -5.285 1.00 98.12 250 ASP A CA 1
ATOM 1952 C C . ASP A 1 250 ? 9.216 -22.415 -5.605 1.00 98.12 250 ASP A C 1
ATOM 1954 O O . ASP A 1 250 ? 8.387 -21.514 -5.436 1.00 98.12 250 ASP A O 1
ATOM 1958 N N . LYS A 1 251 ? 8.855 -23.599 -6.124 1.00 98.12 251 LYS A N 1
ATOM 1959 C CA . LYS A 1 251 ? 7.474 -23.910 -6.544 1.00 98.12 251 LYS A CA 1
ATOM 1960 C C . LYS A 1 251 ? 6.485 -23.766 -5.384 1.00 98.12 251 LYS A C 1
ATOM 1962 O O . LYS A 1 251 ? 5.438 -23.147 -5.553 1.00 98.12 251 LYS A O 1
ATOM 1967 N N . ASP A 1 252 ? 6.857 -24.235 -4.198 1.00 97.88 252 ASP A N 1
ATOM 1968 C CA . ASP A 1 252 ? 6.023 -24.130 -2.998 1.00 97.88 252 ASP A CA 1
ATOM 1969 C C . ASP A 1 252 ? 5.772 -22.677 -2.583 1.00 97.88 252 ASP A C 1
ATOM 1971 O O . ASP A 1 252 ? 4.672 -22.329 -2.150 1.00 97.88 252 ASP A O 1
ATOM 1975 N N . GLN A 1 253 ? 6.764 -21.801 -2.752 1.00 98.12 253 GLN A N 1
ATOM 1976 C CA . GLN A 1 253 ? 6.617 -20.372 -2.476 1.00 98.12 253 GLN A CA 1
ATOM 1977 C C . GLN A 1 253 ? 5.672 -19.701 -3.473 1.00 98.12 253 GLN A C 1
ATOM 1979 O O . GLN A 1 253 ? 4.809 -18.931 -3.054 1.00 98.12 253 GLN A O 1
ATOM 1984 N N . ARG A 1 254 ? 5.735 -20.057 -4.766 1.00 97.62 254 ARG A N 1
ATOM 1985 C CA . ARG A 1 254 ? 4.745 -19.589 -5.758 1.00 97.62 254 ARG A CA 1
ATOM 1986 C C . ARG A 1 254 ? 3.331 -20.013 -5.390 1.00 97.62 254 ARG A C 1
ATOM 1988 O O . ARG A 1 254 ? 2.416 -19.203 -5.482 1.00 97.62 254 ARG A O 1
ATOM 1995 N N . VAL A 1 255 ? 3.155 -21.249 -4.922 1.00 98.38 255 VAL A N 1
ATOM 1996 C CA . VAL A 1 255 ? 1.852 -21.750 -4.456 1.00 98.38 255 VAL A CA 1
ATOM 1997 C C . VAL A 1 255 ? 1.379 -21.015 -3.192 1.00 98.38 255 VAL A C 1
ATOM 1999 O O . VAL A 1 255 ? 0.178 -20.852 -2.985 1.00 98.38 255 VAL A O 1
ATOM 2002 N N . LYS A 1 256 ? 2.284 -20.548 -2.323 1.00 98.25 256 LYS A N 1
ATOM 2003 C CA . LYS A 1 256 ? 1.915 -19.684 -1.186 1.00 98.25 256 LYS A CA 1
ATOM 2004 C C . LYS A 1 256 ? 1.453 -18.307 -1.659 1.00 98.25 256 LYS A C 1
ATOM 2006 O O . LYS A 1 256 ? 0.412 -17.850 -1.197 1.00 98.25 256 LYS A O 1
ATOM 2011 N N . ILE A 1 257 ? 2.172 -17.695 -2.602 1.00 98.12 257 ILE A N 1
ATOM 2012 C CA . ILE A 1 257 ? 1.794 -16.407 -3.203 1.00 98.12 257 ILE A CA 1
ATOM 2013 C C . ILE A 1 257 ? 0.431 -16.511 -3.895 1.00 98.12 257 ILE A C 1
ATOM 2015 O O . ILE A 1 257 ? -0.447 -15.690 -3.650 1.00 98.12 257 ILE A O 1
ATOM 2019 N N . SER A 1 258 ? 0.182 -17.573 -4.667 1.00 98.00 258 SER A N 1
ATOM 2020 C CA . SER A 1 258 ? -1.103 -17.751 -5.359 1.00 98.00 258 SER A CA 1
ATOM 2021 C C . SER A 1 258 ? -2.300 -17.894 -4.408 1.00 98.00 258 SER A C 1
ATOM 2023 O O . SER A 1 258 ? -3.434 -17.620 -4.793 1.00 98.00 258 SER A O 1
ATOM 2025 N N . LYS A 1 259 ? -2.069 -18.281 -3.146 1.00 98.25 259 LYS A N 1
ATOM 2026 C CA . LYS A 1 259 ? -3.102 -18.372 -2.102 1.00 98.25 259 LYS A CA 1
ATOM 2027 C C . LYS A 1 259 ? -3.396 -17.033 -1.413 1.00 98.25 259 LYS A C 1
ATOM 2029 O O . LYS A 1 259 ? -4.295 -16.999 -0.572 1.00 98.25 259 LYS A O 1
ATOM 2034 N N . LYS A 1 260 ? -2.697 -15.940 -1.751 1.00 97.81 260 LYS A N 1
ATOM 2035 C CA . LYS A 1 260 ? -2.868 -14.613 -1.128 1.00 97.81 260 LYS A CA 1
ATOM 2036 C C . LYS A 1 260 ? -4.318 -14.141 -1.126 1.00 97.81 260 LYS A C 1
ATOM 2038 O O . LYS A 1 260 ? -4.847 -13.786 -0.075 1.00 97.81 260 LYS A O 1
ATOM 2043 N N . SER A 1 261 ? -4.970 -14.182 -2.286 1.00 97.38 261 SER A N 1
ATOM 2044 C CA . SER A 1 261 ? -6.364 -13.753 -2.449 1.00 97.38 261 SER A CA 1
ATOM 2045 C C . SER A 1 261 ? -7.316 -14.552 -1.558 1.00 97.38 261 SER A C 1
ATOM 2047 O O . SER A 1 261 ? -8.179 -13.975 -0.902 1.00 97.38 261 SER A O 1
ATOM 2049 N N . LYS A 1 262 ? -7.107 -15.870 -1.456 1.00 98.00 262 LYS A N 1
ATOM 2050 C CA . LYS A 1 262 ? -7.894 -16.751 -0.585 1.00 98.00 262 LYS A CA 1
ATOM 2051 C C . LYS A 1 262 ? -7.710 -16.410 0.896 1.00 98.00 262 LYS A C 1
ATOM 2053 O O . LYS A 1 262 ? -8.690 -16.359 1.629 1.00 98.00 262 LYS A O 1
ATOM 2058 N N . VAL A 1 263 ? -6.474 -16.144 1.328 1.00 98.25 263 VAL A N 1
ATOM 2059 C CA . VAL A 1 263 ? -6.177 -15.734 2.713 1.00 98.25 263 VAL A CA 1
ATOM 2060 C C . VAL A 1 263 ? -6.829 -14.388 3.043 1.00 98.25 263 VAL A C 1
ATOM 2062 O O . VAL A 1 263 ? -7.393 -14.243 4.124 1.00 98.25 263 VAL A O 1
ATOM 2065 N N . LEU A 1 264 ? -6.792 -13.420 2.122 1.00 97.31 264 LEU A N 1
ATOM 2066 C CA . LEU A 1 264 ? -7.452 -12.121 2.294 1.00 97.31 264 LEU A CA 1
ATOM 2067 C C . LEU A 1 264 ? -8.973 -12.258 2.401 1.00 97.31 264 LEU A C 1
ATOM 2069 O O . LEU A 1 264 ? -9.568 -11.694 3.315 1.00 97.31 264 LEU A O 1
ATOM 2073 N N . ALA A 1 265 ? -9.588 -13.039 1.512 1.00 97.25 265 ALA A N 1
ATOM 2074 C CA . ALA A 1 265 ? -11.025 -13.289 1.544 1.00 97.25 265 ALA A CA 1
ATOM 2075 C C . ALA A 1 265 ? -11.464 -13.935 2.868 1.00 97.25 265 ALA A C 1
ATOM 2077 O O . ALA A 1 265 ? -12.468 -13.529 3.444 1.00 97.25 265 ALA A O 1
ATOM 2078 N N . GLU A 1 266 ? -10.687 -14.890 3.388 1.00 96.56 266 GLU A N 1
ATOM 2079 C CA . GLU A 1 266 ? -10.979 -15.549 4.666 1.00 96.56 266 GLU A CA 1
ATOM 2080 C C . GLU A 1 266 ? -10.865 -14.588 5.862 1.00 96.56 266 GLU A C 1
ATOM 2082 O O . GLU A 1 266 ? -11.685 -14.649 6.774 1.00 96.56 266 GLU A O 1
ATOM 2087 N N . ILE A 1 267 ? -9.892 -13.667 5.855 1.00 96.38 267 ILE A N 1
ATOM 2088 C CA . ILE A 1 267 ? -9.798 -12.614 6.880 1.00 96.38 267 ILE A CA 1
ATOM 2089 C C . ILE A 1 267 ? -11.042 -11.724 6.839 1.00 96.38 267 ILE A C 1
ATOM 2091 O O . ILE A 1 267 ? -11.643 -11.493 7.882 1.00 96.38 267 ILE A O 1
ATOM 2095 N N . ILE A 1 268 ? -11.439 -11.262 5.649 1.00 95.62 268 ILE A N 1
ATOM 2096 C CA . ILE A 1 268 ? -12.595 -10.373 5.478 1.00 95.62 268 ILE A CA 1
ATOM 2097 C C . ILE A 1 268 ? -13.886 -11.069 5.919 1.00 95.62 268 ILE A C 1
ATOM 2099 O O . ILE A 1 268 ? -14.683 -10.460 6.626 1.00 95.62 268 ILE A O 1
ATOM 2103 N N . ALA A 1 269 ? -14.078 -12.341 5.556 1.00 95.00 269 ALA A N 1
ATOM 2104 C CA . ALA A 1 269 ? -15.238 -13.124 5.980 1.00 95.00 269 ALA A CA 1
ATOM 2105 C C . ALA A 1 269 ? -15.343 -13.175 7.514 1.00 95.00 269 ALA A C 1
ATOM 2107 O O . ALA A 1 269 ? -16.353 -12.742 8.072 1.00 95.00 269 ALA A O 1
ATOM 2108 N N . LEU A 1 270 ? -14.251 -13.557 8.189 1.00 94.38 270 LEU A N 1
ATOM 2109 C CA . LEU A 1 270 ? -14.195 -13.648 9.651 1.00 94.38 270 LEU A CA 1
ATOM 2110 C C . LEU A 1 270 ? -14.336 -12.287 10.350 1.00 94.38 270 LEU A C 1
ATOM 2112 O O . LEU A 1 270 ? -14.934 -12.216 11.419 1.00 94.38 270 LEU A O 1
ATOM 2116 N N . GLU A 1 271 ? -13.798 -11.208 9.773 1.00 91.62 271 GLU A N 1
ATOM 2117 C CA . GLU A 1 271 ? -13.962 -9.845 10.301 1.00 91.62 271 GLU A CA 1
ATOM 2118 C C . GLU A 1 271 ? -15.393 -9.323 10.105 1.00 91.62 271 GLU A C 1
ATOM 2120 O O . GLU A 1 271 ? -15.894 -8.576 10.942 1.00 91.62 271 GLU A O 1
ATOM 2125 N N . SER A 1 272 ? -16.071 -9.751 9.036 1.00 90.69 272 SER A N 1
ATOM 2126 C CA . SER A 1 272 ? -17.475 -9.420 8.771 1.00 90.69 272 SER A CA 1
ATOM 2127 C C . SER A 1 272 ? -18.480 -10.294 9.532 1.00 90.69 272 SER A C 1
ATOM 2129 O O . SER A 1 272 ? -19.679 -10.041 9.440 1.00 90.69 272 SER A O 1
ATOM 2131 N N . GLY A 1 273 ? -18.007 -11.306 10.270 1.00 83.62 273 GLY A N 1
ATOM 2132 C CA . GLY A 1 273 ? -18.858 -12.259 10.986 1.00 83.62 273 GLY A CA 1
ATOM 2133 C C . GLY A 1 273 ? -19.665 -13.186 10.067 1.00 83.62 273 GLY A C 1
ATOM 2134 O O . GLY A 1 273 ? -20.759 -13.593 10.451 1.00 83.62 273 GLY A O 1
ATOM 2135 N N . LYS A 1 274 ? -19.155 -13.475 8.860 1.00 62.97 274 LYS A N 1
ATOM 2136 C CA . LYS A 1 274 ? -19.762 -14.379 7.868 1.00 62.97 274 LYS A CA 1
ATOM 2137 C C . LYS A 1 274 ? -19.075 -15.738 7.815 1.00 62.97 274 LYS A C 1
ATOM 2139 O O . LYS A 1 274 ? -17.851 -15.797 8.075 1.00 62.97 274 LYS A O 1
#

Radius of gyration: 38.11 Å; chains: 1; bounding box: 100×94×104 Å

Foldseek 3Di:
DDDDDDDDDDDDDPPPDDPDPDPPPPPDPPDDDDPPDPPPCPVPPPVPDDLVVSLVVLVVLLVVLVVLVVCVVVVHDDDPVNVVSVVCNVVSVVSNVVSVVVCCVVCPPDPDPPPPPPPDDDDDDDDDDDDDDDDDDDDDDDDDDDDDDDDDDDDDDDDDDDDDDDDDDDDDDDDDDDDDDDDDDDDDDDDDDDDDDDDDDDDDDDDDDDPDDPPPPQPPVLVVVLVVLVVLLVVLVVLVVCVVVVHDDDPVNVVSVVCNVVSVVSNVCSVVVD

Secondary structure (DSSP, 8-state):
-------PPP--------------------------------TT--TTS-HHHHHHHHHHHHHHHHHHHHHHHTT----HHHHHHHHTHHHHHHHHHHHHHHHHHHSPPPPP-----------------------------------------------------------------------------------------------------------HHHHHHHHHHHHHHHHHHHHHHHHHTT----HHHHHHHHTHHHHHHHHHHHHTT-

Organism: NCBI:txid506608